Protein AF-A0A9N9I5Z7-F1 (afdb_monomer)

Foldseek 3Di:
DAPPLDPCCCCPVVVDPDPDDPPLQLQVDDQPCVVQVVVVCCVPPNPPPDDPCRVCVVVVVCVLVPDDQDPLRVVVCVVCVVVLVVSDPCSVPCDDVSHDDPPCPLVVSQCSSVVRVHDHDSVSNVVDHDDDDDWDWDDADPDIDTDRAFVALRCLVLLLSLLLVLCCVVVVDPQLLVDDPLALLNVLSSVLSSLLSCLARQWDGHHVVVPDPSCVSNDNVNSNVSNVQDDSQADDQDNHHDPDGHHDHDADDDDDDPPDDDDDPCCVRVVDFAARRQADWDKDFAPPPPDPVDPGSATAIETEPVRDPVRQVVNVSRPHNYDYADDLRCLVRGWDKDKGWDQDPVPRDIDIGIHTHPSDPDDDDD

Structure (mmCIF, N/CA/C/O backbone):
data_AF-A0A9N9I5Z7-F1
#
_entry.id   AF-A0A9N9I5Z7-F1
#
loop_
_atom_site.group_PDB
_atom_site.id
_atom_site.type_symbol
_atom_site.label_atom_id
_atom_site.label_alt_id
_atom_site.label_comp_id
_atom_site.label_asym_id
_atom_site.label_entity_id
_atom_site.label_seq_id
_atom_site.pdbx_PDB_ins_code
_atom_site.Cartn_x
_atom_site.Cartn_y
_atom_site.Cartn_z
_atom_site.occupancy
_atom_site.B_iso_or_equiv
_atom_site.auth_seq_id
_atom_site.auth_comp_id
_atom_site.auth_asym_id
_atom_site.auth_atom_id
_atom_site.pdbx_PDB_model_num
ATOM 1 N N . SER A 1 1 ? 16.687 -7.314 -10.241 1.00 83.19 1 SER A N 1
ATOM 2 C CA . SER A 1 1 ? 17.450 -6.223 -10.899 1.00 83.19 1 SER A CA 1
ATOM 3 C C . SER A 1 1 ? 17.912 -6.699 -12.272 1.00 83.19 1 SER A C 1
ATOM 5 O O . SER A 1 1 ? 17.710 -7.877 -12.553 1.00 83.19 1 SER A O 1
ATOM 7 N N . PRO A 1 2 ? 18.501 -5.846 -13.133 1.00 87.06 2 PRO A N 1
ATOM 8 C CA . PRO A 1 2 ? 19.295 -6.329 -14.264 1.00 87.06 2 PRO A CA 1
ATOM 9 C C . PRO A 1 2 ? 20.421 -7.256 -13.782 1.00 87.06 2 PRO A C 1
ATOM 11 O O . PRO A 1 2 ? 21.012 -6.990 -12.733 1.00 87.06 2 PRO A O 1
ATOM 14 N N . ALA A 1 3 ? 20.736 -8.314 -14.526 1.00 87.69 3 ALA A N 1
ATOM 15 C CA . ALA A 1 3 ? 21.661 -9.372 -14.108 1.00 87.69 3 ALA A CA 1
ATOM 16 C C . ALA A 1 3 ? 23.088 -8.861 -13.835 1.00 87.69 3 ALA A C 1
ATOM 18 O O . ALA A 1 3 ? 23.764 -9.344 -12.930 1.00 87.69 3 ALA A O 1
ATOM 19 N N . ASN A 1 4 ? 23.522 -7.841 -14.581 1.00 90.56 4 ASN A N 1
ATOM 20 C CA . ASN A 1 4 ? 24.833 -7.207 -14.421 1.00 90.56 4 ASN A CA 1
ATOM 21 C C . ASN A 1 4 ? 24.902 -6.208 -13.248 1.00 90.56 4 ASN A C 1
ATOM 23 O O . ASN A 1 4 ? 25.991 -5.750 -12.905 1.00 90.56 4 ASN A O 1
ATOM 27 N N . LEU A 1 5 ? 23.771 -5.843 -12.624 1.00 90.19 5 LEU A N 1
ATOM 28 C CA . LEU A 1 5 ? 23.734 -4.882 -11.517 1.00 90.19 5 LEU A CA 1
ATOM 29 C C . LEU A 1 5 ? 24.079 -5.581 -10.193 1.00 90.19 5 LEU A C 1
ATOM 31 O O . LEU A 1 5 ? 23.211 -5.857 -9.361 1.00 90.19 5 LEU A O 1
ATOM 35 N N . THR A 1 6 ? 25.360 -5.902 -10.022 1.00 89.75 6 THR A N 1
ATOM 36 C CA . THR A 1 6 ? 25.889 -6.557 -8.819 1.00 89.75 6 THR A CA 1
ATOM 37 C C . THR A 1 6 ? 26.257 -5.539 -7.735 1.00 89.75 6 THR A C 1
ATOM 39 O O . THR A 1 6 ? 26.570 -4.382 -8.016 1.00 89.75 6 THR A O 1
ATOM 42 N N . LEU A 1 7 ? 26.281 -5.978 -6.472 1.00 87.88 7 LEU A N 1
ATOM 43 C CA . LEU A 1 7 ? 26.761 -5.152 -5.353 1.00 87.88 7 LEU A CA 1
ATOM 44 C C . LEU A 1 7 ? 28.248 -4.773 -5.498 1.00 87.88 7 LEU A C 1
ATOM 46 O O . LEU A 1 7 ? 28.672 -3.741 -4.984 1.00 87.88 7 LEU A O 1
ATOM 50 N N . GLU A 1 8 ? 29.029 -5.598 -6.200 1.00 87.69 8 GLU A N 1
ATOM 51 C CA . GLU A 1 8 ? 30.423 -5.304 -6.527 1.00 87.69 8 GLU A CA 1
ATOM 52 C C . GLU A 1 8 ? 30.518 -4.151 -7.533 1.00 87.69 8 GLU A C 1
ATOM 54 O O . GLU A 1 8 ? 31.218 -3.182 -7.261 1.00 87.69 8 GLU A O 1
ATOM 59 N N . TYR A 1 9 ? 29.735 -4.188 -8.617 1.00 88.00 9 TYR A N 1
ATOM 60 C CA . TYR A 1 9 ? 29.667 -3.113 -9.614 1.00 88.00 9 TYR A CA 1
ATOM 61 C C . TYR A 1 9 ? 29.201 -1.777 -9.008 1.00 88.00 9 TYR A C 1
ATOM 63 O O . TYR A 1 9 ? 29.785 -0.722 -9.258 1.00 88.00 9 TYR A O 1
ATOM 71 N N . VAL A 1 10 ? 28.180 -1.809 -8.143 1.00 87.69 10 VAL A N 1
ATOM 72 C CA . VAL A 1 10 ? 27.674 -0.605 -7.456 1.00 87.69 10 VAL A CA 1
ATOM 73 C C . VAL A 1 10 ? 28.748 0.043 -6.570 1.00 87.69 10 VAL A C 1
ATOM 75 O O . VAL A 1 10 ? 28.861 1.268 -6.548 1.00 87.69 10 VAL A O 1
ATOM 78 N N . ARG A 1 11 ? 29.579 -0.753 -5.887 1.00 88.62 11 ARG A N 1
ATOM 79 C CA . ARG A 1 11 ? 30.655 -0.238 -5.024 1.00 88.62 11 ARG A CA 1
ATOM 80 C C . ARG A 1 11 ? 31.915 0.160 -5.784 1.00 88.62 11 ARG A C 1
ATOM 82 O O . ARG A 1 11 ? 32.446 1.240 -5.543 1.00 88.62 11 ARG A O 1
ATOM 89 N N . ASN A 1 12 ? 32.398 -0.704 -6.672 1.00 87.12 12 ASN A N 1
ATOM 90 C CA . ASN A 1 12 ? 33.710 -0.572 -7.300 1.00 87.12 12 ASN A CA 1
ATOM 91 C C . ASN A 1 12 ? 33.673 0.347 -8.528 1.00 87.12 12 ASN A C 1
ATOM 93 O O . ASN A 1 12 ? 34.528 1.221 -8.658 1.00 87.12 12 ASN A O 1
ATOM 97 N N . ASP A 1 13 ? 32.688 0.165 -9.411 1.00 83.38 13 ASP A N 1
ATOM 98 C CA . ASP A 1 13 ? 32.607 0.862 -10.699 1.00 83.38 13 ASP A CA 1
ATOM 99 C C . ASP A 1 13 ? 31.779 2.152 -10.616 1.00 83.38 13 ASP A C 1
ATOM 101 O O . ASP A 1 13 ? 32.148 3.159 -11.221 1.00 83.38 13 ASP A O 1
ATOM 105 N N . LEU A 1 14 ? 30.682 2.156 -9.844 1.00 84.88 14 LEU A N 1
ATOM 106 C CA . LEU A 1 14 ? 29.879 3.369 -9.603 1.00 84.88 14 LEU A CA 1
ATOM 107 C C . LEU A 1 14 ? 30.362 4.196 -8.397 1.00 84.88 14 LEU A C 1
ATOM 109 O O . LEU A 1 14 ? 29.933 5.340 -8.242 1.00 84.88 14 LEU A O 1
ATOM 113 N N . GLY A 1 15 ? 31.229 3.645 -7.539 1.00 84.12 15 GLY A N 1
ATOM 114 C CA . GLY A 1 15 ? 31.748 4.328 -6.346 1.00 84.12 15 GLY A CA 1
ATOM 115 C C . GLY A 1 15 ? 30.724 4.534 -5.219 1.00 84.12 15 GLY A C 1
ATOM 116 O O . GLY A 1 15 ? 30.933 5.388 -4.357 1.00 84.12 15 GLY A O 1
ATOM 117 N N . ILE A 1 16 ? 29.607 3.798 -5.224 1.00 84.12 16 ILE A N 1
ATOM 118 C CA . ILE A 1 16 ? 28.512 3.948 -4.257 1.00 84.12 16 ILE A CA 1
ATOM 119 C C . ILE A 1 16 ? 28.713 2.941 -3.116 1.00 84.12 16 ILE A C 1
ATOM 121 O O . ILE A 1 16 ? 28.305 1.786 -3.213 1.00 84.12 16 ILE A O 1
ATOM 125 N N . ASP A 1 17 ? 29.326 3.389 -2.017 1.00 69.62 17 ASP A N 1
ATOM 126 C CA . ASP A 1 17 ? 29.461 2.594 -0.779 1.00 69.62 17 ASP A CA 1
ATOM 127 C C . ASP A 1 17 ? 28.362 2.896 0.265 1.00 69.62 17 ASP A C 1
ATOM 129 O O . ASP A 1 17 ? 28.368 2.387 1.386 1.00 69.62 17 ASP A O 1
ATOM 133 N N . GLU A 1 18 ? 27.376 3.720 -0.102 1.00 66.38 18 GLU A N 1
ATOM 134 C CA . GLU A 1 18 ? 26.183 3.948 0.712 1.00 66.38 18 GLU A CA 1
ATOM 135 C C . GLU A 1 18 ? 25.196 2.771 0.627 1.00 66.38 18 GLU A C 1
ATOM 137 O O . GLU A 1 18 ? 25.151 2.026 -0.349 1.00 66.38 18 GLU A O 1
ATOM 142 N N . ASN A 1 19 ? 24.324 2.631 1.632 1.00 72.50 19 ASN A N 1
ATOM 143 C CA . ASN A 1 19 ? 23.315 1.561 1.689 1.00 72.50 19 ASN A CA 1
ATOM 144 C C . ASN A 1 19 ? 22.149 1.726 0.681 1.00 72.50 19 ASN A C 1
ATOM 146 O O . ASN A 1 19 ? 21.115 1.078 0.841 1.00 72.50 19 ASN A O 1
ATOM 150 N N . HIS A 1 20 ? 22.274 2.602 -0.321 1.00 74.38 20 HIS A N 1
ATOM 151 C CA . HIS A 1 20 ? 21.267 2.819 -1.360 1.00 74.38 20 HIS A CA 1
ATOM 152 C C . HIS A 1 20 ? 21.895 3.335 -2.664 1.00 74.38 20 HIS A C 1
ATOM 154 O O . HIS A 1 20 ? 22.927 4.002 -2.642 1.00 74.38 20 HIS A O 1
ATOM 160 N N . ILE A 1 21 ? 21.246 3.059 -3.799 1.00 81.50 21 ILE A N 1
ATOM 161 C CA . ILE A 1 21 ? 21.556 3.712 -5.079 1.00 81.50 21 ILE A CA 1
ATOM 162 C C . ILE A 1 21 ? 20.797 5.054 -5.114 1.00 81.50 21 ILE A C 1
ATOM 164 O O . ILE A 1 21 ? 19.595 5.055 -4.831 1.00 81.50 21 ILE A O 1
ATOM 168 N N . PRO A 1 22 ? 21.434 6.190 -5.467 1.00 81.06 22 PRO A N 1
ATOM 169 C CA . PRO A 1 22 ? 20.750 7.479 -5.560 1.00 81.06 22 PRO A CA 1
ATOM 170 C C . PRO A 1 22 ? 19.589 7.449 -6.562 1.00 81.06 22 PRO A C 1
ATOM 172 O O . PRO A 1 22 ? 19.743 6.946 -7.673 1.00 81.06 22 PRO A O 1
ATOM 175 N N . LEU A 1 23 ? 18.446 8.038 -6.193 1.00 73.06 23 LEU A N 1
ATOM 176 C CA . LEU A 1 23 ? 17.170 7.910 -6.919 1.00 73.06 23 LEU A CA 1
ATOM 177 C C . LEU A 1 23 ? 17.265 8.207 -8.429 1.00 73.06 23 LEU A C 1
ATOM 179 O O . LEU A 1 23 ? 16.701 7.468 -9.234 1.00 73.06 23 LEU A O 1
ATOM 183 N N . LEU A 1 24 ? 17.998 9.260 -8.808 1.00 73.88 24 LEU A N 1
ATOM 184 C CA . LEU A 1 24 ? 18.159 9.711 -10.199 1.00 73.88 24 LEU A CA 1
ATOM 185 C C . LEU A 1 24 ? 19.351 9.064 -10.941 1.00 73.88 24 LEU A C 1
ATOM 187 O O . LEU A 1 24 ? 19.616 9.412 -12.092 1.00 73.88 24 LEU A O 1
ATOM 191 N N . ASN A 1 25 ? 20.088 8.137 -10.318 1.00 81.69 25 ASN A N 1
ATOM 192 C CA . ASN A 1 25 ? 21.097 7.338 -11.019 1.00 81.69 25 ASN A CA 1
ATOM 193 C C . ASN A 1 25 ? 20.387 6.349 -11.956 1.00 81.69 25 ASN A C 1
ATOM 195 O O . ASN A 1 25 ? 19.450 5.682 -11.536 1.00 81.69 25 ASN A O 1
ATOM 199 N N . ILE A 1 26 ? 20.847 6.196 -13.201 1.00 84.50 26 ILE A N 1
ATOM 200 C CA . ILE A 1 26 ? 20.208 5.296 -14.177 1.00 84.50 26 ILE A CA 1
ATOM 201 C C . ILE A 1 26 ? 20.133 3.831 -13.700 1.00 84.50 26 ILE A C 1
ATOM 203 O O . ILE A 1 26 ? 19.229 3.100 -14.093 1.00 84.50 26 ILE A O 1
ATOM 207 N N . ASN A 1 27 ? 21.035 3.411 -12.808 1.00 85.81 27 ASN A N 1
ATOM 208 C CA . ASN A 1 27 ? 21.040 2.076 -12.210 1.00 85.81 27 ASN A CA 1
ATOM 209 C C . ASN A 1 27 ? 20.008 1.895 -11.073 1.00 85.81 27 ASN A C 1
ATOM 211 O O . ASN A 1 27 ? 19.924 0.807 -10.508 1.00 85.81 27 ASN A O 1
ATOM 215 N N . SER A 1 28 ? 19.191 2.908 -10.751 1.00 83.38 28 SER A N 1
ATOM 216 C CA . SER A 1 28 ? 17.964 2.723 -9.956 1.00 83.38 28 SER A CA 1
ATOM 217 C C . SER A 1 28 ? 16.832 2.077 -10.774 1.00 83.38 28 SER A C 1
ATOM 219 O O . SER A 1 28 ? 15.899 1.514 -10.199 1.00 83.38 28 SER A O 1
ATOM 221 N N . ALA A 1 29 ? 16.916 2.111 -12.112 1.00 84.00 29 ALA A N 1
ATOM 222 C CA . ALA A 1 29 ? 15.906 1.551 -13.001 1.00 84.00 29 ALA A CA 1
ATOM 223 C C . ALA A 1 29 ? 15.898 0.011 -12.975 1.00 84.00 29 ALA A C 1
ATOM 225 O O . ALA A 1 29 ? 16.873 -0.659 -13.328 1.00 84.00 29 ALA A O 1
ATOM 226 N N . THR A 1 30 ? 14.755 -0.561 -12.603 1.00 87.00 30 THR A N 1
ATOM 227 C CA . THR A 1 30 ? 14.489 -2.001 -12.672 1.00 87.00 30 THR A CA 1
ATOM 228 C C . THR A 1 30 ? 13.922 -2.404 -14.038 1.00 87.00 30 THR A C 1
ATOM 230 O O . THR A 1 30 ? 13.533 -1.568 -14.851 1.00 87.00 30 THR A O 1
ATOM 233 N N . VAL A 1 31 ? 13.894 -3.713 -14.309 1.00 84.50 31 VAL A N 1
ATOM 234 C CA . VAL A 1 31 ? 13.300 -4.290 -15.526 1.00 84.50 31 VAL A CA 1
ATOM 235 C C . VAL A 1 31 ? 11.789 -3.970 -15.571 1.00 84.50 31 VAL A C 1
ATOM 237 O O . VAL A 1 31 ? 11.083 -4.374 -14.643 1.00 84.50 31 VAL A O 1
ATOM 240 N N . PRO A 1 32 ? 11.262 -3.254 -16.592 1.00 80.88 32 PRO A N 1
ATOM 241 C CA . PRO A 1 32 ? 9.880 -2.748 -16.575 1.00 80.88 32 PRO A CA 1
ATOM 242 C C . PRO A 1 32 ? 8.788 -3.820 -16.777 1.00 80.88 32 PRO A C 1
ATOM 244 O O . PRO A 1 32 ? 8.255 -3.998 -17.872 1.00 80.88 32 PRO A O 1
ATOM 247 N N . GLY A 1 33 ? 8.401 -4.508 -15.701 1.00 82.31 33 GLY A N 1
ATOM 248 C CA . GLY A 1 33 ? 7.454 -5.631 -15.764 1.00 82.31 33 GLY A CA 1
ATOM 249 C C . GLY A 1 33 ? 5.978 -5.289 -16.016 1.00 82.31 33 GLY A C 1
ATOM 250 O O . GLY A 1 33 ? 5.215 -6.164 -16.414 1.00 82.31 33 GLY A O 1
ATOM 251 N N . ALA A 1 34 ? 5.545 -4.035 -15.837 1.00 80.06 34 ALA A N 1
ATOM 252 C CA . ALA A 1 34 ? 4.118 -3.672 -15.871 1.00 80.06 34 ALA A CA 1
ATOM 253 C C . ALA A 1 34 ? 3.403 -4.047 -17.188 1.00 80.06 34 ALA A C 1
ATOM 255 O O . ALA A 1 34 ? 2.282 -4.555 -17.162 1.00 80.06 3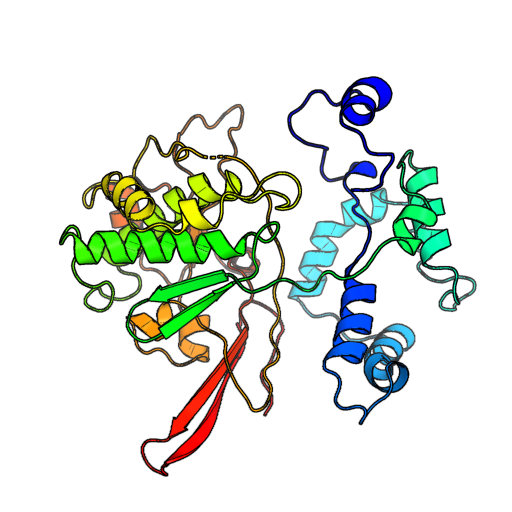4 ALA A O 1
ATOM 256 N N . ALA A 1 35 ? 4.064 -3.855 -18.335 1.00 81.31 35 ALA A N 1
ATOM 257 C CA . ALA A 1 35 ? 3.496 -4.196 -19.639 1.00 81.31 35 ALA A CA 1
ATOM 258 C C . ALA A 1 35 ? 3.368 -5.717 -19.852 1.00 81.31 35 ALA A C 1
ATOM 260 O O . ALA A 1 35 ? 2.381 -6.166 -20.435 1.00 81.31 35 ALA A O 1
ATOM 261 N N . ALA A 1 36 ? 4.323 -6.509 -19.344 1.00 80.12 36 ALA A N 1
ATOM 262 C CA . ALA A 1 36 ? 4.215 -7.968 -19.324 1.00 80.12 36 ALA A CA 1
ATOM 263 C C . ALA A 1 36 ? 3.064 -8.405 -18.405 1.00 80.12 36 ALA A C 1
ATOM 265 O O . ALA A 1 36 ? 2.202 -9.166 -18.833 1.00 80.12 36 ALA A O 1
ATOM 266 N N . GLY A 1 37 ? 2.964 -7.815 -17.209 1.00 80.25 37 GLY A N 1
ATOM 267 C CA . GLY A 1 37 ? 1.881 -8.066 -16.256 1.00 80.25 37 GLY A CA 1
ATOM 268 C C . GLY A 1 37 ? 0.481 -7.826 -16.830 1.00 80.25 37 GLY A C 1
ATOM 269 O O . GLY A 1 37 ? -0.424 -8.618 -16.570 1.00 80.25 37 GLY A O 1
ATOM 270 N N . TRP A 1 38 ? 0.281 -6.793 -17.659 1.00 82.75 38 TRP A N 1
ATOM 271 C CA . TRP A 1 38 ? -0.993 -6.581 -18.366 1.00 82.75 38 TRP A CA 1
ATOM 272 C C . TRP A 1 38 ? -1.289 -7.687 -19.386 1.00 82.75 38 TRP A C 1
ATOM 274 O O . TRP A 1 38 ? -2.402 -8.216 -19.412 1.00 82.75 38 TRP A O 1
ATOM 284 N N . VAL A 1 39 ? -0.301 -8.052 -20.208 1.00 84.62 39 VAL A N 1
ATOM 285 C CA . VAL A 1 39 ? -0.430 -9.118 -21.214 1.00 84.62 39 VAL A CA 1
ATOM 286 C C . VAL A 1 39 ? -0.717 -10.461 -20.543 1.00 84.62 39 VAL A C 1
ATOM 288 O O . VAL A 1 39 ? -1.660 -11.148 -20.933 1.00 84.62 39 VAL A O 1
ATOM 291 N N . ASP A 1 40 ? 0.024 -10.805 -19.494 1.00 84.56 40 ASP A N 1
ATOM 292 C CA . ASP A 1 40 ? -0.153 -12.039 -18.733 1.00 84.56 40 ASP A CA 1
ATOM 293 C C . ASP A 1 40 ? -1.492 -12.066 -17.989 1.00 84.56 40 ASP A C 1
ATOM 295 O O . ASP A 1 40 ? -2.199 -13.067 -18.059 1.00 84.56 40 ASP A O 1
ATOM 299 N N . THR A 1 41 ? -1.929 -10.955 -17.385 1.00 82.06 41 THR A N 1
ATOM 300 C CA . THR A 1 41 ? -3.269 -10.848 -16.773 1.00 82.06 41 THR A CA 1
ATOM 301 C C . THR A 1 41 ? -4.375 -11.137 -17.791 1.00 82.06 41 THR A C 1
ATOM 303 O O . THR A 1 41 ? -5.298 -11.903 -17.503 1.00 82.06 41 THR A O 1
ATOM 306 N N . ILE A 1 42 ? -4.273 -10.584 -19.005 1.00 82.75 42 ILE A N 1
ATOM 307 C CA . ILE A 1 42 ? -5.239 -10.823 -20.088 1.00 82.75 42 ILE A CA 1
ATOM 308 C C . ILE A 1 42 ? -5.161 -12.275 -20.589 1.00 82.75 42 ILE A C 1
ATOM 310 O O . ILE A 1 42 ? -6.202 -12.895 -20.798 1.00 82.75 42 ILE A O 1
ATOM 314 N N . ASN A 1 43 ? -3.963 -12.855 -20.707 1.00 84.06 43 ASN A N 1
ATOM 315 C CA . ASN A 1 43 ? -3.767 -14.259 -21.091 1.00 84.06 43 ASN A CA 1
ATOM 316 C C . ASN A 1 43 ? -4.273 -15.257 -20.031 1.00 84.06 43 ASN A C 1
ATOM 318 O O . ASN A 1 43 ? -4.647 -16.379 -20.368 1.00 84.06 43 ASN A O 1
ATOM 322 N N . TRP A 1 44 ? -4.236 -14.888 -18.748 1.00 85.38 44 TRP A N 1
ATOM 323 C CA . TRP A 1 44 ? -4.557 -15.770 -17.621 1.00 85.38 44 TRP A CA 1
ATOM 324 C C . TRP A 1 44 ? -6.010 -15.682 -17.156 1.00 85.38 44 TRP A C 1
ATOM 326 O O . TRP A 1 44 ? -6.559 -16.691 -16.715 1.00 85.38 44 TRP A O 1
ATOM 336 N N . PHE A 1 45 ? -6.603 -14.487 -17.216 1.00 82.00 45 PHE A N 1
ATOM 337 C CA . PHE A 1 45 ? -7.908 -14.178 -16.622 1.00 82.00 45 PHE A CA 1
ATOM 338 C C . PHE A 1 45 ? -8.859 -13.440 -17.578 1.00 82.00 45 PHE A C 1
ATOM 340 O O . PHE A 1 45 ? -10.025 -13.232 -17.241 1.00 82.00 45 PHE A O 1
ATOM 347 N N . GLY A 1 46 ? -8.392 -13.037 -18.764 1.00 79.94 46 GLY A N 1
ATOM 348 C CA . GLY A 1 46 ? -9.223 -12.372 -19.762 1.00 79.94 46 GLY A CA 1
ATOM 349 C C . GLY A 1 46 ? -10.348 -13.278 -20.267 1.00 79.94 46 GLY A C 1
ATOM 350 O O . GLY A 1 46 ? -10.146 -14.450 -20.570 1.00 79.94 46 GLY A O 1
ATOM 351 N N . SER A 1 47 ? -11.546 -12.713 -20.421 1.00 85.50 47 SER A N 1
ATOM 352 C CA . SER A 1 47 ? -12.749 -13.437 -20.862 1.00 85.50 47 SER A CA 1
ATOM 353 C C . SER A 1 47 ? -12.728 -13.894 -22.328 1.00 85.50 47 SER A C 1
ATOM 355 O O . SER A 1 47 ? -13.671 -14.538 -22.777 1.00 85.50 47 SER A O 1
ATOM 357 N N . GLY A 1 48 ? -11.704 -13.518 -23.102 1.00 87.81 48 GLY A N 1
ATOM 358 C CA . GLY A 1 48 ? -11.625 -13.745 -24.550 1.00 87.81 48 GLY A CA 1
ATOM 359 C C . GLY A 1 48 ? -12.547 -12.851 -25.396 1.00 87.81 48 GLY A C 1
ATOM 360 O O . GLY A 1 48 ? -12.437 -12.863 -26.619 1.00 87.81 48 GLY A O 1
ATOM 361 N N . ASN A 1 49 ? -13.417 -12.047 -24.771 1.00 88.56 49 ASN A N 1
ATOM 362 C CA . ASN A 1 49 ? -14.400 -11.201 -25.463 1.00 88.56 49 ASN A CA 1
ATOM 363 C C . ASN A 1 49 ? -13.781 -10.013 -26.224 1.00 88.56 49 ASN A C 1
ATOM 365 O O . ASN A 1 49 ? -14.412 -9.485 -27.136 1.00 88.56 49 ASN A O 1
ATOM 369 N N . LEU A 1 50 ? -12.573 -9.583 -25.843 1.00 89.25 50 LEU A N 1
ATOM 370 C CA . LEU A 1 50 ? -11.816 -8.495 -26.466 1.00 89.25 50 LEU A CA 1
ATOM 371 C C . LEU A 1 50 ? -10.356 -8.922 -26.644 1.00 89.25 50 LEU A C 1
ATOM 373 O O . LEU A 1 50 ? -9.783 -9.580 -25.773 1.00 89.25 50 LEU A O 1
ATOM 377 N N . LYS A 1 51 ? -9.733 -8.515 -27.750 1.00 89.88 51 LYS A N 1
ATOM 378 C CA . LYS A 1 51 ? -8.293 -8.683 -27.994 1.00 89.88 51 LYS A CA 1
ATOM 379 C C . LYS A 1 51 ? -7.511 -7.576 -27.288 1.00 89.88 51 LYS A C 1
ATOM 381 O O . LYS A 1 51 ? -8.012 -6.469 -27.118 1.00 89.88 51 LYS A O 1
ATOM 386 N N . LEU A 1 52 ? -6.232 -7.824 -27.002 1.00 86.31 52 LEU A N 1
ATOM 387 C CA . LEU A 1 52 ? -5.314 -6.825 -26.431 1.00 86.31 52 LEU A CA 1
ATOM 388 C C . LEU A 1 52 ? -5.322 -5.483 -27.193 1.00 86.31 52 LEU A C 1
ATOM 390 O O . LEU A 1 52 ? -5.315 -4.429 -26.572 1.00 86.31 52 LEU A O 1
ATOM 394 N N . ALA A 1 53 ? -5.396 -5.512 -28.529 1.00 89.12 53 ALA A N 1
ATOM 395 C CA . ALA A 1 53 ? -5.488 -4.298 -29.343 1.00 89.12 53 ALA A CA 1
ATOM 396 C C . ALA A 1 53 ? -6.788 -3.505 -29.097 1.00 89.12 53 ALA A C 1
ATOM 398 O O . ALA A 1 53 ? -6.750 -2.285 -29.018 1.00 89.12 53 ALA A O 1
ATOM 399 N N . GLU A 1 54 ? -7.922 -4.191 -28.923 1.00 90.19 54 GLU A N 1
ATOM 400 C CA . GLU A 1 54 ? -9.227 -3.573 -28.638 1.00 90.19 54 GLU A CA 1
ATOM 401 C C . GLU A 1 54 ? -9.272 -3.010 -27.202 1.00 90.19 54 GLU A C 1
ATOM 403 O O . GLU A 1 54 ? -9.895 -1.980 -26.965 1.00 90.19 54 GLU A O 1
ATOM 408 N N . ILE A 1 55 ? -8.552 -3.639 -26.263 1.00 88.19 55 ILE A N 1
ATOM 409 C CA . ILE A 1 55 ? -8.383 -3.172 -24.875 1.00 88.19 55 ILE A CA 1
ATOM 410 C C . ILE A 1 55 ? -7.483 -1.925 -24.799 1.00 88.19 55 ILE A C 1
ATOM 412 O O . ILE A 1 55 ? -7.756 -1.020 -24.014 1.00 88.19 55 ILE A O 1
ATOM 416 N N . LEU A 1 56 ? -6.419 -1.862 -25.607 1.00 89.50 56 LEU A N 1
ATOM 417 C CA . LEU A 1 56 ? -5.459 -0.749 -25.600 1.00 89.50 56 LEU A CA 1
ATOM 418 C C . LEU A 1 56 ? -5.854 0.429 -26.505 1.00 89.50 56 LEU A C 1
ATOM 420 O O . LEU A 1 56 ? -5.306 1.516 -26.323 1.00 89.50 56 LEU A O 1
ATOM 424 N N . GLN A 1 57 ? -6.793 0.257 -27.444 1.00 91.19 57 GLN A N 1
ATOM 425 C CA . GLN A 1 57 ? -7.176 1.310 -28.396 1.00 91.19 57 GLN A CA 1
ATOM 426 C C . GLN A 1 57 ? -7.531 2.655 -27.727 1.00 91.19 57 GLN A C 1
ATOM 428 O O . GLN A 1 57 ? -6.969 3.657 -28.160 1.00 91.19 57 GLN A O 1
ATOM 433 N N . PRO A 1 58 ? -8.317 2.728 -26.630 1.00 91.19 58 PRO A N 1
ATOM 434 C CA . PRO A 1 58 ? -8.626 4.012 -25.992 1.00 91.19 58 PRO A CA 1
ATOM 435 C C . PRO A 1 58 ? -7.391 4.744 -25.442 1.00 91.19 58 PRO A C 1
ATOM 437 O O . PRO A 1 58 ? -7.352 5.972 -25.430 1.00 91.19 58 PRO A O 1
ATOM 440 N N . ALA A 1 59 ? -6.361 4.010 -25.005 1.00 85.38 59 ALA A N 1
ATOM 441 C CA . ALA A 1 59 ? -5.103 4.600 -24.547 1.00 85.38 59 ALA A CA 1
ATOM 442 C C . ALA A 1 59 ? -4.239 5.099 -25.720 1.00 85.38 59 ALA A C 1
ATOM 444 O O . ALA A 1 59 ? -3.552 6.110 -25.584 1.00 85.38 59 ALA A O 1
ATOM 445 N N . ILE A 1 60 ? -4.305 4.426 -26.875 1.00 81.38 60 ILE A N 1
ATOM 446 C CA . ILE A 1 60 ? -3.688 4.889 -28.127 1.00 81.38 60 ILE A CA 1
ATOM 447 C C . ILE A 1 60 ? -4.389 6.167 -28.603 1.00 81.38 60 ILE A C 1
ATOM 449 O O . ILE A 1 60 ? -3.718 7.160 -28.869 1.00 81.38 60 ILE A O 1
ATOM 453 N N . ASP A 1 61 ? -5.724 6.185 -28.621 1.00 81.44 61 ASP A N 1
ATOM 454 C CA . ASP A 1 61 ? -6.520 7.335 -29.063 1.00 81.44 61 ASP A CA 1
ATOM 455 C C . ASP A 1 61 ? -6.214 8.594 -28.228 1.00 81.44 61 ASP A C 1
ATOM 457 O O . ASP A 1 61 ? -6.014 9.674 -28.789 1.00 81.44 61 ASP A O 1
ATOM 461 N N . LEU A 1 62 ? -6.108 8.454 -26.899 1.00 80.19 62 LEU A N 1
ATOM 462 C CA . LEU A 1 62 ? -5.729 9.538 -25.979 1.00 80.19 62 LEU A CA 1
ATOM 463 C C . LEU A 1 62 ? -4.272 10.003 -26.150 1.00 80.19 62 LEU A C 1
ATOM 465 O O . LEU A 1 62 ? -3.976 11.172 -25.901 1.00 80.19 62 LEU A O 1
ATOM 469 N N . ALA A 1 63 ? -3.365 9.118 -26.571 1.00 75.88 63 ALA A N 1
ATOM 470 C CA . ALA A 1 63 ? -1.963 9.454 -26.820 1.00 75.88 63 ALA A CA 1
ATOM 471 C C . ALA A 1 63 ? -1.747 10.132 -28.186 1.00 75.88 63 ALA A C 1
ATOM 473 O O . ALA A 1 63 ? -0.936 11.050 -28.285 1.00 75.88 63 ALA A O 1
ATOM 474 N N . GLU A 1 64 ? -2.473 9.714 -29.229 1.00 79.06 64 GLU A N 1
ATOM 475 C CA . GLU A 1 64 ? -2.359 10.286 -30.580 1.00 79.06 64 GLU A CA 1
ATOM 476 C C . GLU A 1 64 ? -3.127 11.610 -30.736 1.00 79.06 64 GLU A C 1
ATOM 478 O O . GLU A 1 64 ? -2.663 12.501 -31.448 1.00 79.06 64 GLU A O 1
ATOM 483 N N . ASN A 1 65 ? -4.275 11.770 -30.065 1.00 83.31 65 ASN A N 1
ATOM 484 C CA . ASN A 1 65 ? -5.126 12.967 -30.179 1.00 83.31 65 ASN A CA 1
ATOM 485 C C . ASN A 1 65 ? -4.985 13.940 -28.991 1.00 83.31 65 ASN A C 1
ATOM 487 O O . ASN A 1 65 ? -5.436 15.083 -29.077 1.00 83.31 65 ASN A O 1
ATOM 491 N N . GLY A 1 66 ? -4.350 13.506 -27.898 1.00 75.06 66 GLY A N 1
ATOM 492 C CA . GLY A 1 66 ? -4.211 14.271 -26.660 1.00 75.06 66 GLY A CA 1
ATOM 493 C C . GLY A 1 66 ? -5.486 14.315 -25.807 1.00 75.06 66 GLY A C 1
ATOM 494 O O . GLY A 1 66 ? -6.561 13.863 -26.202 1.00 75.06 66 GLY A O 1
ATOM 495 N N . TYR A 1 67 ? -5.361 14.879 -24.604 1.00 77.62 67 TYR A N 1
ATOM 496 C CA . TYR A 1 67 ? -6.462 15.045 -23.652 1.00 77.62 67 TYR A CA 1
ATOM 497 C C . TYR A 1 67 ? -6.249 16.285 -22.758 1.00 77.62 67 TYR A C 1
ATOM 499 O O . TYR A 1 67 ? -5.110 16.731 -22.595 1.00 77.62 67 TYR A O 1
ATOM 507 N N . PRO A 1 68 ? -7.310 16.865 -22.161 1.00 72.81 68 PRO A N 1
ATOM 508 C CA . PRO A 1 68 ? -7.168 17.955 -21.196 1.00 72.81 68 PRO A CA 1
ATOM 509 C C . PRO A 1 68 ? -6.480 17.478 -19.908 1.00 72.81 68 PRO A C 1
ATOM 511 O O . PRO A 1 68 ? -6.994 16.606 -19.209 1.00 72.81 68 PRO A O 1
ATOM 514 N N . VAL A 1 69 ? -5.329 18.064 -19.578 1.00 73.38 69 VAL A N 1
ATOM 515 C CA . VAL A 1 69 ? -4.577 17.750 -18.352 1.00 73.38 69 VAL A CA 1
ATOM 516 C C . VAL A 1 69 ? -5.273 18.378 -17.136 1.00 73.38 69 VAL A C 1
ATOM 518 O O . VAL A 1 69 ? -5.606 19.562 -17.159 1.00 73.38 69 VAL A O 1
ATOM 521 N N . SER A 1 70 ? -5.484 17.595 -16.073 1.00 75.19 70 SER A N 1
ATOM 522 C CA . SER A 1 70 ? -6.121 18.060 -14.831 1.00 75.19 70 SER A CA 1
ATOM 523 C C . SER A 1 70 ? -5.220 18.980 -14.000 1.00 75.19 70 SER A C 1
ATOM 525 O O . SER A 1 70 ? -3.998 18.973 -14.154 1.00 75.19 70 SER A O 1
ATOM 527 N N . GLU A 1 71 ? -5.798 19.746 -13.067 1.00 70.75 71 GLU A N 1
ATOM 528 C CA . GLU A 1 71 ? -5.039 20.694 -12.235 1.00 70.75 71 GLU A CA 1
ATOM 529 C C . GLU A 1 71 ? -3.972 20.006 -11.367 1.00 70.75 71 GLU A C 1
ATOM 531 O O . GLU A 1 71 ? -2.850 20.505 -11.261 1.00 70.75 71 GLU A O 1
ATOM 536 N N . ILE A 1 72 ? -4.277 18.834 -10.792 1.00 69.38 72 ILE A N 1
ATOM 537 C CA . ILE A 1 72 ? -3.314 18.075 -9.977 1.00 69.38 72 ILE A CA 1
ATOM 538 C C . ILE A 1 72 ? -2.197 17.517 -10.867 1.00 69.38 72 ILE A C 1
ATOM 540 O O . ILE A 1 72 ? -1.024 17.616 -10.504 1.00 69.38 72 ILE A O 1
ATOM 544 N N . SER A 1 73 ? -2.533 16.990 -12.049 1.00 66.69 73 SER A N 1
ATOM 545 C CA . SER A 1 73 ? -1.540 16.495 -13.011 1.00 66.69 73 SER A CA 1
ATOM 546 C C . SER A 1 73 ? -0.624 17.619 -13.500 1.00 66.69 73 SER A C 1
ATOM 548 O O . SER A 1 73 ? 0.593 17.459 -13.497 1.00 66.69 73 SER A O 1
ATOM 550 N N . ALA A 1 74 ? -1.182 18.785 -13.841 1.00 66.00 74 ALA A N 1
ATOM 551 C CA . ALA A 1 74 ? -0.423 19.964 -14.252 1.00 66.00 74 ALA A CA 1
ATOM 552 C C . ALA A 1 74 ? 0.476 20.503 -13.124 1.00 66.00 74 ALA A C 1
ATOM 554 O O . ALA A 1 74 ? 1.610 20.912 -13.382 1.00 66.00 74 ALA A O 1
ATOM 555 N N . TRP A 1 75 ? 0.015 20.466 -11.868 1.00 65.81 75 TRP A N 1
ATOM 556 C CA . TRP A 1 75 ? 0.835 20.834 -10.712 1.00 65.81 75 TRP A CA 1
ATOM 557 C C . TRP A 1 75 ? 2.009 19.866 -10.504 1.00 65.81 75 TRP A C 1
ATOM 559 O O . TRP A 1 75 ? 3.140 20.325 -10.350 1.00 65.81 75 TRP A O 1
ATOM 569 N N . ILE A 1 76 ? 1.781 18.547 -10.569 1.00 64.75 76 ILE A N 1
ATOM 570 C CA . ILE A 1 76 ? 2.851 17.536 -10.464 1.00 64.75 76 ILE A CA 1
ATOM 571 C C . ILE A 1 76 ? 3.858 17.692 -11.611 1.00 64.75 76 ILE A C 1
ATOM 573 O O . ILE A 1 76 ? 5.064 17.702 -11.369 1.00 64.75 76 ILE A O 1
ATOM 577 N N . TRP A 1 77 ? 3.379 17.873 -12.845 1.00 62.31 77 TRP A N 1
ATOM 578 C CA . TRP A 1 77 ? 4.227 18.067 -14.026 1.00 62.31 77 TRP A CA 1
ATOM 579 C C . TRP A 1 77 ? 5.112 19.311 -13.875 1.00 62.31 77 TRP A C 1
ATOM 581 O O . TRP A 1 77 ? 6.307 19.250 -14.149 1.00 62.31 77 TRP A O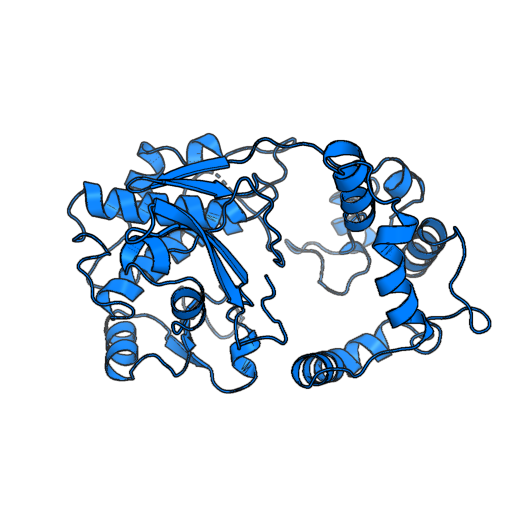 1
ATOM 591 N N . LYS A 1 78 ? 4.561 20.410 -13.343 1.00 63.03 78 LYS A N 1
ATOM 592 C CA . LYS A 1 78 ? 5.322 21.625 -13.026 1.00 63.03 78 LYS A CA 1
ATOM 593 C C . LYS A 1 78 ? 6.351 21.421 -11.908 1.00 63.03 78 LYS A C 1
ATOM 595 O O . LYS A 1 78 ? 7.431 21.996 -11.973 1.00 63.03 78 LYS A O 1
ATOM 600 N N . VAL A 1 79 ? 6.050 20.620 -10.885 1.00 67.06 79 VAL A N 1
ATOM 601 C CA . VAL A 1 79 ? 7.032 20.282 -9.836 1.00 67.06 79 VAL A CA 1
ATOM 602 C C . VAL A 1 79 ? 8.195 19.471 -10.421 1.00 67.06 79 VAL A C 1
ATOM 604 O O . VAL A 1 79 ? 9.344 19.745 -10.090 1.00 67.06 79 VAL A O 1
ATOM 607 N N . GLY A 1 80 ? 7.912 18.537 -11.334 1.00 61.19 80 GLY A N 1
ATOM 608 C CA . GLY A 1 80 ? 8.925 17.748 -12.045 1.00 61.19 80 GLY A CA 1
ATOM 609 C C . GLY A 1 80 ? 9.601 18.448 -13.233 1.00 61.19 80 GLY A C 1
ATOM 610 O O . GLY A 1 80 ? 10.490 17.857 -13.837 1.00 61.19 80 GLY A O 1
ATOM 611 N N . GLU A 1 81 ? 9.214 19.678 -13.592 1.00 62.09 81 GLU A N 1
ATOM 612 C CA . GLU A 1 81 ? 9.672 20.381 -14.806 1.00 62.09 81 GLU A CA 1
ATOM 613 C C . GLU A 1 81 ? 11.203 20.487 -14.880 1.00 62.09 81 GLU A C 1
ATOM 615 O O . GLU A 1 81 ? 11.801 20.164 -15.906 1.00 62.09 81 GLU A O 1
ATOM 620 N N . SER A 1 82 ? 11.845 20.863 -13.769 1.00 63.94 82 SER A N 1
ATOM 621 C CA . SER A 1 82 ? 13.308 20.927 -13.659 1.00 63.94 82 SER A CA 1
ATOM 622 C C . SER A 1 82 ? 13.961 19.572 -13.932 1.00 63.94 82 SER A C 1
ATOM 624 O O . SER A 1 82 ? 14.919 19.487 -14.699 1.00 63.94 82 SER A O 1
ATOM 626 N N . ASP A 1 83 ? 13.449 18.502 -13.329 1.00 66.00 83 ASP A N 1
ATOM 627 C CA . ASP A 1 83 ? 14.057 17.178 -13.441 1.00 66.00 83 ASP A CA 1
ATOM 628 C C . ASP A 1 83 ? 13.839 16.594 -14.841 1.00 66.00 83 ASP A C 1
ATOM 630 O O . ASP A 1 83 ? 14.763 16.027 -15.416 1.00 66.00 83 ASP A O 1
ATOM 634 N N . LEU A 1 84 ? 12.666 16.819 -15.445 1.00 63.47 84 LEU A N 1
ATOM 635 C CA . LEU A 1 84 ? 12.352 16.423 -16.821 1.00 63.47 84 LEU A CA 1
ATOM 636 C C . LEU A 1 84 ? 13.244 17.134 -17.852 1.00 63.47 84 LEU A C 1
ATOM 638 O O . LEU A 1 84 ? 13.764 16.480 -18.757 1.00 63.47 84 LEU A O 1
ATOM 642 N N . LEU A 1 85 ? 13.464 18.446 -17.701 1.00 60.69 85 LEU A N 1
ATOM 643 C CA . LEU A 1 85 ? 14.346 19.22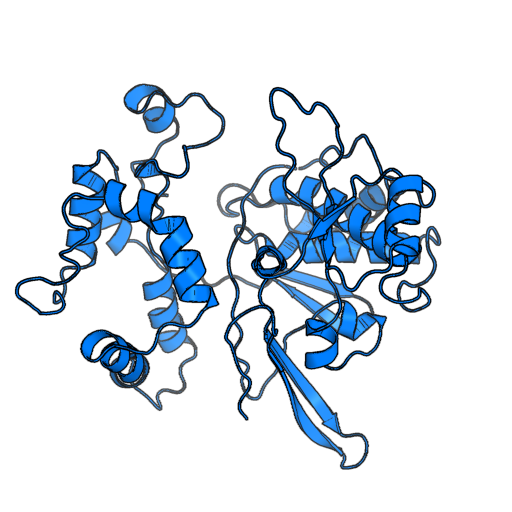5 -18.581 1.00 60.69 85 LEU A CA 1
ATOM 644 C C . LEU A 1 85 ? 15.820 18.812 -18.450 1.00 60.69 85 LEU A C 1
ATOM 646 O O . LEU A 1 85 ? 16.549 18.823 -19.440 1.00 60.69 85 LEU A O 1
ATOM 650 N N . ASN A 1 86 ? 16.263 18.421 -17.252 1.00 65.00 86 ASN A N 1
ATOM 651 C CA . ASN A 1 86 ? 17.626 17.933 -17.025 1.00 65.00 86 ASN A CA 1
ATOM 652 C C . ASN A 1 86 ? 17.798 16.431 -17.343 1.00 65.00 86 ASN A C 1
ATOM 654 O O . ASN A 1 86 ? 18.924 15.972 -17.537 1.00 65.00 86 ASN A O 1
ATOM 658 N N . ALA A 1 87 ? 16.714 15.650 -17.430 1.00 61.91 87 ALA A N 1
ATOM 659 C CA . ALA A 1 87 ? 16.777 14.201 -17.635 1.00 61.91 87 ALA A CA 1
ATOM 660 C C . ALA A 1 87 ? 17.268 13.789 -19.033 1.00 61.91 87 ALA A C 1
ATOM 662 O O . ALA A 1 87 ? 17.844 12.703 -19.171 1.00 61.91 87 ALA A O 1
ATOM 663 N N . SER A 1 88 ? 17.055 14.597 -20.078 1.00 56.75 88 SER A N 1
ATOM 664 C CA . SER A 1 88 ? 17.669 14.369 -21.395 1.00 56.75 88 SER A CA 1
ATOM 665 C C . SER A 1 88 ? 17.661 15.613 -22.284 1.00 56.75 88 SER A C 1
ATOM 667 O O . SER A 1 88 ? 16.752 16.434 -22.215 1.00 56.75 88 SER A O 1
ATOM 669 N N . THR A 1 89 ? 18.608 15.675 -23.223 1.00 51.78 89 THR A N 1
ATOM 670 C CA . THR A 1 89 ? 18.612 16.633 -24.346 1.00 51.78 89 THR A CA 1
ATOM 671 C C . THR A 1 89 ? 17.407 16.498 -25.281 1.00 51.78 89 THR A C 1
ATOM 673 O O . THR A 1 89 ? 17.158 17.393 -26.081 1.00 51.78 89 THR A O 1
ATOM 676 N N . ASN A 1 90 ? 16.668 15.390 -25.180 1.00 50.09 90 ASN A N 1
ATOM 677 C CA . ASN A 1 90 ? 15.626 14.963 -26.107 1.00 50.09 90 ASN A CA 1
ATOM 678 C C . ASN A 1 90 ? 14.231 15.040 -25.458 1.00 50.09 90 ASN A C 1
ATOM 680 O O . ASN A 1 90 ? 13.316 14.329 -25.865 1.00 50.09 90 ASN A O 1
ATOM 684 N N . GLY A 1 91 ? 14.038 15.897 -24.444 1.00 47.84 91 GLY A N 1
ATOM 685 C CA . GLY A 1 91 ? 12.729 16.103 -23.800 1.00 47.84 91 GLY A CA 1
ATOM 686 C C . GLY A 1 91 ? 11.624 16.579 -24.759 1.00 47.84 91 GLY A C 1
ATOM 687 O O . GLY A 1 91 ? 10.442 16.437 -24.457 1.00 47.84 91 GLY A O 1
ATOM 688 N N . CYS A 1 92 ? 12.006 17.094 -25.931 1.00 41.03 92 CYS A N 1
ATOM 689 C CA . CYS A 1 92 ? 11.115 17.442 -27.038 1.00 41.03 92 CYS A CA 1
ATOM 690 C C . CYS A 1 92 ? 10.666 16.227 -27.878 1.00 41.03 92 CYS A C 1
ATOM 692 O O . CYS A 1 92 ? 9.630 16.291 -28.539 1.00 41.03 92 CYS A O 1
ATOM 694 N N . ASP A 1 93 ? 11.428 15.129 -27.864 1.00 46.19 93 ASP A N 1
ATOM 695 C CA . ASP A 1 93 ? 11.420 14.089 -28.903 1.00 46.19 93 ASP A CA 1
ATOM 696 C C . ASP A 1 93 ? 10.786 12.771 -28.424 1.00 46.19 93 ASP A C 1
ATOM 698 O O . ASP A 1 93 ? 11.272 11.674 -28.700 1.00 46.19 93 ASP A O 1
ATOM 702 N N . MET A 1 94 ? 9.633 12.856 -27.754 1.00 44.94 94 MET A N 1
ATOM 703 C CA . MET A 1 94 ? 8.767 11.696 -27.452 1.00 44.94 94 MET A CA 1
ATOM 704 C C . MET A 1 94 ? 8.109 11.077 -28.715 1.00 44.94 94 MET A C 1
ATOM 706 O O . MET A 1 94 ? 7.217 10.236 -28.614 1.00 44.94 94 MET A O 1
ATOM 710 N N . LEU A 1 95 ? 8.543 11.484 -29.913 1.00 42.94 95 LEU A N 1
ATOM 711 C CA . LEU A 1 95 ? 8.097 11.030 -31.230 1.00 42.94 95 LEU A CA 1
ATOM 712 C C . LEU A 1 95 ? 9.303 10.924 -32.172 1.00 42.94 95 LEU A C 1
ATOM 714 O O . LEU A 1 95 ? 10.168 11.795 -32.166 1.00 42.94 95 LEU A O 1
ATOM 718 N N . ILE A 1 96 ? 9.313 9.921 -33.055 1.00 41.75 96 ILE A N 1
ATOM 719 C CA . ILE A 1 96 ? 10.253 9.863 -34.187 1.00 41.75 96 ILE A CA 1
ATOM 720 C C . ILE A 1 96 ? 9.480 10.270 -35.443 1.00 41.75 96 ILE A C 1
ATOM 722 O O . ILE A 1 96 ? 8.480 9.635 -35.777 1.00 41.75 96 ILE A O 1
ATOM 726 N N . ASP A 1 97 ? 9.906 11.345 -36.112 1.00 41.25 97 ASP A N 1
ATOM 727 C CA . ASP A 1 97 ? 9.273 11.895 -37.327 1.00 41.25 97 ASP A CA 1
ATOM 728 C C . ASP A 1 97 ? 7.738 12.057 -37.222 1.00 41.25 97 ASP A C 1
ATOM 730 O O . ASP A 1 97 ? 6.987 11.796 -38.168 1.00 41.25 97 ASP A O 1
ATOM 734 N N . GLY A 1 98 ? 7.256 12.456 -36.038 1.00 39.91 98 GLY A N 1
ATOM 735 C CA . GLY A 1 98 ? 5.829 12.638 -35.757 1.00 39.91 98 GLY A CA 1
ATOM 736 C C . GLY A 1 98 ? 5.020 11.339 -35.642 1.00 39.91 98 GLY A C 1
ATOM 737 O O . GLY A 1 98 ? 3.814 11.360 -35.881 1.00 39.91 98 GLY A O 1
ATOM 738 N N . ARG A 1 99 ? 5.651 10.197 -35.323 1.00 36.75 99 ARG A N 1
ATOM 739 C CA . ARG A 1 99 ? 4.977 8.897 -35.143 1.00 36.75 99 ARG A CA 1
ATOM 740 C C . ARG A 1 99 ? 5.495 8.128 -33.925 1.00 36.75 99 ARG A C 1
ATOM 742 O O . ARG A 1 99 ? 6.652 8.261 -33.527 1.00 36.75 99 ARG A O 1
ATOM 749 N N . ALA A 1 100 ? 4.644 7.253 -33.389 1.00 33.50 100 ALA A N 1
ATOM 750 C CA . ALA A 1 100 ? 5.025 6.294 -32.355 1.00 33.50 100 ALA A CA 1
ATOM 751 C C . ALA A 1 100 ? 5.975 5.197 -32.908 1.00 33.50 100 ALA A C 1
ATOM 753 O O . ALA A 1 100 ? 5.734 4.662 -34.000 1.00 33.50 100 ALA A O 1
ATOM 754 N N . PRO A 1 101 ? 7.044 4.818 -32.177 1.00 37.94 101 PRO A N 1
ATOM 755 C CA . PRO A 1 101 ? 8.033 3.848 -32.645 1.00 37.94 101 PRO A CA 1
ATOM 756 C C . PRO A 1 101 ? 7.509 2.402 -32.605 1.00 37.94 101 PRO A C 1
ATOM 758 O O . PRO A 1 101 ? 7.214 1.847 -31.547 1.00 37.94 101 PRO A O 1
ATOM 761 N N . LYS A 1 102 ? 7.460 1.734 -33.764 1.00 33.16 102 LYS A N 1
ATOM 762 C CA . LYS A 1 102 ? 7.046 0.322 -33.854 1.00 33.16 102 LYS A CA 1
ATOM 763 C C . LYS A 1 102 ? 8.152 -0.633 -33.395 1.00 33.16 102 LYS A C 1
ATOM 765 O O . LYS A 1 102 ? 9.269 -0.579 -33.901 1.00 33.16 102 LYS A O 1
ATOM 770 N N . CYS A 1 103 ? 7.805 -1.547 -32.486 1.00 38.31 103 CYS A N 1
ATOM 771 C CA . CYS A 1 103 ? 8.562 -2.758 -32.123 1.00 38.31 103 CYS A CA 1
ATOM 772 C C . CYS A 1 103 ? 10.043 -2.581 -31.713 1.00 38.31 103 CYS A C 1
ATOM 774 O O . CYS A 1 103 ? 10.783 -3.560 -31.698 1.00 38.31 103 CYS A O 1
ATOM 776 N N . ARG A 1 104 ? 10.472 -1.372 -31.327 1.00 52.56 104 ARG A N 1
ATOM 777 C CA . ARG A 1 104 ? 11.818 -1.096 -30.786 1.00 52.56 104 ARG A CA 1
ATOM 778 C C . ARG A 1 104 ? 11.840 -0.657 -29.321 1.00 52.56 104 ARG A C 1
ATOM 780 O O . ARG A 1 104 ? 12.900 -0.299 -28.837 1.00 52.56 104 ARG A O 1
ATOM 787 N N . ILE A 1 105 ? 10.719 -0.711 -28.597 1.00 65.81 105 ILE A N 1
ATOM 788 C CA . ILE A 1 105 ? 10.622 -0.209 -27.209 1.00 65.81 105 ILE A CA 1
ATOM 789 C C . ILE A 1 105 ? 11.708 -0.821 -26.304 1.00 65.81 105 ILE A C 1
ATOM 791 O O . ILE A 1 105 ? 12.436 -0.083 -25.651 1.00 65.81 105 ILE A O 1
ATOM 795 N N . ALA A 1 106 ? 11.890 -2.146 -26.339 1.00 64.38 106 ALA A N 1
ATOM 796 C CA . ALA A 1 106 ? 12.943 -2.826 -25.580 1.00 64.38 106 ALA A CA 1
ATOM 797 C C . ALA A 1 106 ? 14.361 -2.356 -25.966 1.00 64.38 106 ALA A C 1
ATOM 799 O O . ALA A 1 106 ? 15.189 -2.096 -25.098 1.00 64.38 106 ALA A O 1
ATOM 800 N N . GLN A 1 107 ? 14.622 -2.183 -27.266 1.00 66.00 107 GLN A N 1
ATOM 801 C CA . GLN A 1 107 ? 15.901 -1.685 -27.774 1.00 66.00 107 GLN A CA 1
ATOM 802 C C . GLN A 1 107 ? 16.151 -0.231 -27.348 1.00 66.00 107 GLN A C 1
ATOM 804 O O . GLN A 1 107 ? 17.224 0.063 -26.839 1.00 66.00 107 GLN A O 1
ATOM 809 N N . ALA A 1 108 ? 15.156 0.651 -27.460 1.00 69.25 108 ALA A N 1
ATOM 810 C CA . ALA A 1 108 ? 15.263 2.054 -27.068 1.00 69.25 108 ALA A CA 1
ATOM 811 C C . ALA A 1 108 ? 15.455 2.235 -25.550 1.00 69.25 108 ALA A C 1
ATOM 813 O O . ALA A 1 108 ? 16.218 3.107 -25.135 1.00 69.25 108 ALA A O 1
ATOM 814 N N . ILE A 1 109 ? 14.816 1.397 -24.719 1.00 72.38 109 ILE A N 1
ATOM 815 C CA . ILE A 1 109 ? 15.070 1.343 -23.268 1.00 72.38 109 ILE A CA 1
ATOM 816 C C . ILE A 1 109 ? 16.538 0.988 -23.016 1.00 72.38 109 ILE A C 1
ATOM 818 O O . ILE A 1 109 ? 17.232 1.730 -22.326 1.00 72.38 109 ILE A O 1
ATOM 822 N N . VAL A 1 110 ? 17.027 -0.104 -23.611 1.00 76.06 110 VAL A N 1
ATOM 823 C CA . VAL A 1 110 ? 18.404 -0.586 -23.421 1.00 76.06 110 VAL A CA 1
ATOM 824 C C . VAL A 1 110 ? 19.433 0.424 -23.932 1.00 76.06 110 VAL A C 1
ATOM 826 O O . VAL A 1 110 ? 20.359 0.756 -23.200 1.00 76.06 110 VAL A O 1
ATOM 829 N N . GLU A 1 111 ? 19.243 0.990 -25.124 1.00 77.69 111 GLU A N 1
ATOM 830 C CA . GLU A 1 111 ? 20.106 2.036 -25.692 1.00 77.69 111 GLU A CA 1
ATOM 831 C C . GLU A 1 111 ? 20.144 3.285 -24.795 1.00 77.69 111 GLU A C 1
ATOM 833 O O . GLU A 1 111 ? 21.222 3.806 -24.504 1.00 77.69 111 GLU A O 1
ATOM 838 N N . THR A 1 112 ? 18.993 3.731 -24.276 1.00 77.44 112 THR A N 1
ATOM 839 C CA . THR A 1 112 ? 18.917 4.889 -23.367 1.00 77.44 112 THR A CA 1
ATOM 840 C C . THR A 1 112 ? 19.612 4.607 -22.035 1.00 77.44 112 THR A C 1
ATOM 842 O O . THR A 1 112 ? 20.382 5.442 -21.559 1.00 77.44 112 THR A O 1
ATOM 845 N N . VAL A 1 113 ? 19.385 3.431 -21.443 1.00 80.00 113 VAL A N 1
ATOM 846 C CA . VAL A 1 113 ? 20.003 3.018 -20.174 1.00 80.00 113 VAL A CA 1
ATOM 847 C C . VAL A 1 113 ? 21.522 2.892 -20.330 1.00 80.00 113 VAL A C 1
ATOM 849 O O . VAL A 1 113 ? 22.269 3.501 -19.562 1.00 80.00 113 VAL A O 1
ATOM 852 N N . GLN A 1 114 ? 21.994 2.200 -21.369 1.00 83.94 114 GLN A N 1
ATOM 853 C CA . GLN A 1 114 ? 23.423 2.005 -21.634 1.00 83.94 114 GLN A CA 1
ATOM 854 C C . GLN A 1 114 ? 24.143 3.311 -21.995 1.00 83.94 114 GLN A C 1
ATOM 856 O O . GLN A 1 114 ? 25.253 3.537 -21.513 1.00 83.94 114 GLN A O 1
ATOM 861 N N . SER A 1 115 ? 23.506 4.229 -22.736 1.00 81.69 115 SER A N 1
ATOM 862 C CA . SER A 1 115 ? 24.088 5.550 -23.056 1.00 81.69 115 SER A CA 1
ATOM 863 C C . SER A 1 115 ? 24.423 6.407 -21.825 1.00 81.69 115 SER A C 1
ATOM 865 O O . SER A 1 115 ? 25.236 7.325 -21.915 1.00 81.69 115 SER A O 1
ATOM 867 N N . LYS A 1 116 ? 23.813 6.095 -20.674 1.00 83.12 116 LYS A N 1
ATOM 868 C CA . LYS A 1 116 ? 24.000 6.779 -19.387 1.00 83.12 116 LYS A CA 1
ATOM 869 C C . LYS A 1 116 ? 24.842 5.974 -18.387 1.00 83.12 116 LYS A C 1
ATOM 871 O O . LYS A 1 116 ? 24.930 6.367 -17.227 1.00 83.12 116 LYS A O 1
ATOM 876 N N . GLY A 1 117 ? 25.446 4.857 -18.805 1.00 83.62 117 GLY A N 1
ATOM 877 C CA . GLY A 1 117 ? 26.215 3.972 -17.920 1.00 83.62 117 GLY A CA 1
ATOM 878 C C . GLY A 1 117 ? 25.353 3.034 -17.065 1.00 83.62 117 GLY A C 1
ATOM 879 O O . GLY A 1 117 ? 25.761 2.644 -15.974 1.00 83.62 117 GLY A O 1
ATOM 880 N N . GLY A 1 118 ? 24.146 2.696 -17.524 1.00 84.75 118 GLY A N 1
ATOM 881 C CA . GLY A 1 118 ? 23.308 1.665 -16.915 1.00 84.75 118 GLY A CA 1
ATOM 882 C C . GLY A 1 118 ? 23.524 0.289 -17.548 1.00 84.75 118 GLY A C 1
ATOM 883 O O . GLY A 1 118 ? 23.735 0.181 -18.753 1.00 84.75 118 GLY A O 1
ATOM 884 N N . VAL A 1 119 ? 23.444 -0.775 -16.746 1.00 91.94 119 VAL A N 1
ATOM 885 C CA . VAL A 1 119 ? 23.885 -2.131 -17.150 1.00 91.94 119 VAL A CA 1
ATOM 886 C C . VAL A 1 119 ? 22.783 -3.077 -17.658 1.00 91.94 119 VAL A C 1
ATOM 888 O O . VAL A 1 119 ? 23.020 -4.276 -17.809 1.00 91.94 119 VAL A O 1
ATOM 891 N N . MET A 1 120 ? 21.580 -2.557 -17.925 1.00 85.94 120 MET A N 1
ATOM 892 C CA . MET A 1 120 ? 20.459 -3.337 -18.471 1.00 85.94 120 MET A CA 1
ATOM 893 C C . MET A 1 120 ? 20.722 -3.762 -19.922 1.00 85.94 120 MET A C 1
ATOM 895 O O . MET A 1 120 ? 21.267 -2.998 -20.719 1.00 85.94 120 MET A O 1
ATOM 899 N N . SER A 1 121 ? 20.307 -4.975 -20.271 1.00 84.31 121 SER A N 1
ATOM 900 C CA . SER A 1 121 ? 20.456 -5.597 -21.588 1.00 84.31 121 SER A CA 1
ATOM 901 C C . SER A 1 121 ? 19.105 -5.965 -22.213 1.00 84.31 121 SER A C 1
ATOM 903 O O . SER A 1 121 ? 18.064 -5.935 -21.558 1.00 84.31 121 SER A O 1
ATOM 905 N N . LEU A 1 122 ? 19.112 -6.345 -23.496 1.00 74.62 122 LEU A N 1
ATOM 906 C CA . LEU A 1 122 ? 17.923 -6.910 -24.144 1.00 74.62 122 LEU A CA 1
ATOM 907 C C . LEU A 1 122 ? 17.532 -8.269 -23.545 1.00 74.62 122 LEU A C 1
ATOM 909 O O . LEU A 1 122 ? 16.344 -8.578 -23.497 1.00 74.62 122 LEU A O 1
ATOM 913 N N . ASP A 1 123 ? 18.500 -9.037 -23.044 1.00 77.81 123 ASP A N 1
ATOM 914 C CA . ASP A 1 123 ? 18.251 -10.339 -22.424 1.00 77.81 123 ASP A CA 1
ATOM 915 C C . ASP A 1 123 ? 17.569 -10.189 -21.053 1.00 77.81 123 ASP A C 1
ATOM 917 O O . ASP A 1 123 ? 16.692 -10.987 -20.727 1.00 77.81 123 ASP A O 1
ATOM 921 N N . ASP A 1 124 ? 17.858 -9.124 -20.290 1.00 79.56 124 ASP A N 1
ATOM 922 C CA . ASP A 1 124 ? 17.111 -8.776 -19.064 1.00 79.56 124 ASP A CA 1
ATOM 923 C C . ASP A 1 124 ? 15.625 -8.505 -19.354 1.00 79.56 124 ASP A C 1
ATOM 925 O O . ASP A 1 124 ? 14.753 -8.868 -18.566 1.00 79.56 124 ASP A O 1
ATOM 929 N N . LEU A 1 125 ? 15.324 -7.869 -20.493 1.00 71.62 125 LEU A N 1
ATOM 930 C CA . LEU A 1 125 ? 13.949 -7.593 -20.918 1.00 71.62 125 LEU A CA 1
ATOM 931 C C . LEU A 1 125 ? 13.261 -8.834 -21.506 1.00 71.62 125 LEU A C 1
ATOM 933 O O . LEU A 1 125 ? 12.064 -9.018 -21.305 1.00 71.62 125 LEU A O 1
ATOM 937 N N . ALA A 1 126 ? 13.998 -9.682 -22.228 1.00 70.44 126 ALA A N 1
ATOM 938 C CA . ALA A 1 126 ? 13.468 -10.877 -22.888 1.00 70.44 126 ALA A CA 1
ATOM 939 C C . ALA A 1 126 ? 13.308 -12.089 -21.950 1.00 70.44 126 ALA A C 1
ATOM 941 O O . ALA A 1 126 ? 12.491 -12.965 -22.226 1.00 70.44 126 ALA A O 1
ATOM 942 N N . SER A 1 127 ? 14.070 -12.145 -20.853 1.00 74.19 127 SER A N 1
ATOM 943 C CA . SER A 1 127 ? 13.950 -13.172 -19.805 1.00 74.19 127 SER A CA 1
ATOM 944 C C . SER A 1 127 ? 12.950 -12.813 -18.700 1.00 74.19 127 SER A C 1
ATOM 946 O O . SER A 1 127 ? 12.636 -13.656 -17.858 1.00 74.19 127 SER A O 1
ATOM 948 N N . HIS A 1 128 ? 12.415 -11.588 -18.703 1.00 77.38 128 HIS A N 1
ATOM 949 C CA . HIS A 1 128 ? 11.398 -11.171 -17.747 1.00 77.38 128 HIS A CA 1
ATOM 950 C C . HIS A 1 128 ? 10.076 -11.924 -17.949 1.00 77.38 128 HIS A C 1
ATOM 952 O O . HIS A 1 128 ? 9.571 -12.039 -19.065 1.00 77.38 128 HIS A O 1
ATOM 958 N N . THR A 1 129 ? 9.484 -12.389 -16.849 1.00 74.69 129 THR A N 1
ATOM 959 C CA . THR A 1 129 ? 8.180 -13.063 -16.827 1.00 74.69 129 THR A CA 1
ATOM 960 C C . THR A 1 129 ? 7.386 -12.627 -15.601 1.00 74.69 129 THR A C 1
ATOM 962 O O . THR A 1 129 ? 7.967 -12.334 -14.554 1.00 74.69 129 THR A O 1
ATOM 965 N N . SER A 1 130 ? 6.056 -12.597 -15.711 1.00 81.88 130 SER A N 1
ATOM 966 C CA . SER A 1 130 ? 5.190 -12.363 -14.554 1.00 81.88 130 SER A CA 1
ATOM 967 C C . SER A 1 130 ? 5.093 -13.635 -13.707 1.00 81.88 130 SER A C 1
ATOM 969 O O . SER A 1 130 ? 4.625 -14.672 -14.182 1.00 81.88 130 SER A O 1
ATOM 971 N N . THR A 1 131 ? 5.476 -13.566 -12.432 1.00 82.38 131 THR A N 1
ATOM 972 C CA . THR A 1 131 ? 5.311 -14.681 -11.486 1.00 82.38 131 THR A CA 1
ATOM 973 C C . THR A 1 131 ? 3.892 -14.697 -10.917 1.00 82.38 131 THR A C 1
ATOM 975 O O . THR A 1 131 ? 3.397 -13.679 -10.435 1.00 82.38 131 THR A O 1
ATOM 978 N N . ARG A 1 132 ? 3.230 -15.862 -10.916 1.00 82.62 132 ARG A N 1
ATOM 979 C CA . ARG A 1 132 ? 2.016 -16.070 -10.108 1.00 82.62 132 ARG A CA 1
ATOM 980 C C . ARG A 1 132 ? 2.418 -16.344 -8.663 1.00 82.62 132 ARG A C 1
ATOM 982 O O . ARG A 1 132 ? 3.162 -17.288 -8.417 1.00 82.62 132 ARG A O 1
ATOM 989 N N . VAL A 1 133 ? 1.890 -15.558 -7.733 1.00 84.44 133 VAL A N 1
ATOM 990 C CA . VAL A 1 133 ? 2.142 -15.691 -6.292 1.00 84.44 133 VAL A CA 1
ATOM 991 C C . VAL A 1 133 ? 0.830 -15.902 -5.538 1.00 84.44 133 VAL A C 1
ATOM 993 O O . VAL A 1 133 ? -0.196 -15.332 -5.910 1.00 84.44 133 VAL A O 1
ATOM 996 N N . ASP A 1 134 ? 0.860 -16.714 -4.481 1.00 87.50 134 ASP A N 1
ATOM 997 C CA . ASP A 1 134 ? -0.283 -16.859 -3.576 1.00 87.50 134 ASP A CA 1
ATOM 998 C C . ASP A 1 134 ? -0.386 -15.619 -2.663 1.00 87.50 134 ASP A C 1
ATOM 1000 O O . ASP A 1 134 ? 0.627 -15.197 -2.092 1.00 87.50 134 ASP A O 1
ATOM 1004 N N . PRO A 1 135 ? -1.579 -15.021 -2.489 1.00 89.19 135 PRO A N 1
ATOM 1005 C CA . PRO A 1 135 ? -1.753 -13.852 -1.636 1.00 89.19 135 PRO A CA 1
ATOM 1006 C C . PRO A 1 135 ? -1.610 -14.216 -0.153 1.00 89.19 135 PRO A C 1
ATOM 1008 O O . PRO A 1 135 ? -2.017 -15.289 0.298 1.00 89.19 135 PRO A O 1
ATOM 1011 N N . ILE A 1 136 ? -1.068 -13.285 0.627 1.00 90.44 136 ILE A N 1
ATOM 1012 C CA . ILE A 1 136 ? -0.909 -13.424 2.081 1.00 90.44 136 ILE A CA 1
ATOM 1013 C C . ILE A 1 136 ? -2.100 -12.795 2.798 1.00 90.44 136 ILE A C 1
ATOM 1015 O O . ILE A 1 136 ? -2.759 -11.912 2.252 1.00 90.44 136 ILE A O 1
ATOM 1019 N N . SER A 1 137 ? -2.403 -13.234 4.021 1.00 91.19 137 SER A N 1
ATOM 1020 C CA . SER A 1 137 ? -3.573 -12.718 4.735 1.00 91.19 137 SER A CA 1
ATOM 1021 C C . SER A 1 137 ? -3.522 -12.823 6.253 1.00 91.19 137 SER A C 1
ATOM 1023 O O . SER A 1 137 ? -2.721 -13.556 6.837 1.00 91.19 137 SER A O 1
ATOM 1025 N N . ILE A 1 138 ? -4.426 -12.079 6.897 1.00 89.31 138 ILE A N 1
ATOM 1026 C CA . ILE A 1 138 ? -4.755 -12.216 8.317 1.00 89.31 138 ILE A CA 1
ATOM 1027 C C . ILE A 1 138 ? -6.278 -12.262 8.512 1.00 89.31 138 ILE A C 1
ATOM 1029 O O . ILE A 1 138 ? -7.026 -11.506 7.894 1.00 89.31 138 ILE A O 1
ATOM 1033 N N . ASN A 1 139 ? -6.745 -13.138 9.405 1.00 91.81 139 ASN A N 1
ATOM 1034 C CA . ASN A 1 139 ? -8.143 -13.148 9.844 1.00 91.81 139 ASN A CA 1
ATOM 1035 C C . ASN A 1 139 ? -8.342 -12.077 10.921 1.00 91.81 139 ASN A C 1
ATOM 1037 O O . ASN A 1 139 ? -7.769 -12.176 12.016 1.00 91.81 139 ASN A O 1
ATOM 1041 N N . TYR A 1 140 ? -9.156 -11.071 10.625 1.00 86.25 140 TYR A N 1
ATOM 1042 C CA . TYR A 1 140 ? -9.353 -9.886 11.449 1.00 86.25 140 TYR A CA 1
ATOM 1043 C C . TYR A 1 140 ? -10.850 -9.591 11.587 1.00 86.25 140 TYR A C 1
ATOM 1045 O O . TYR A 1 140 ? -11.550 -9.426 10.592 1.00 86.25 140 TYR A O 1
ATOM 1053 N N . LYS A 1 141 ? -11.343 -9.567 12.833 1.00 86.50 141 LYS A N 1
ATOM 1054 C CA . LYS A 1 141 ? -12.773 -9.725 13.147 1.00 86.50 141 LYS A CA 1
ATOM 1055 C C . LYS A 1 141 ? -13.371 -10.932 12.398 1.00 86.50 141 LYS A C 1
ATOM 1057 O O . LYS A 1 141 ? -12.899 -12.052 12.586 1.00 86.50 141 LYS A O 1
ATOM 1062 N N . ASP A 1 142 ? -14.390 -10.693 11.585 1.00 85.69 142 ASP A N 1
ATOM 1063 C CA . ASP A 1 142 ? -15.188 -11.627 10.794 1.00 85.69 142 ASP A CA 1
ATOM 1064 C C . ASP A 1 142 ? -14.720 -11.768 9.332 1.00 85.69 142 ASP A C 1
ATOM 1066 O O . ASP A 1 142 ? -15.271 -12.586 8.596 1.00 85.69 142 ASP A O 1
ATOM 1070 N N . VAL A 1 143 ? -13.678 -11.035 8.915 1.00 84.88 143 VAL A N 1
ATOM 1071 C CA . VAL A 1 143 ? -13.138 -11.069 7.545 1.00 84.88 143 VAL A CA 1
ATOM 1072 C C . VAL A 1 143 ? -11.706 -11.608 7.470 1.00 84.88 143 VAL A C 1
ATOM 1074 O O . VAL A 1 143 ? -10.936 -11.573 8.434 1.00 84.88 143 VAL A O 1
ATOM 1077 N N . THR A 1 144 ? -11.318 -12.059 6.278 1.00 87.94 144 THR A N 1
ATOM 1078 C CA . THR A 1 144 ? -9.918 -12.305 5.909 1.00 87.94 144 THR A CA 1
ATOM 1079 C C . THR A 1 144 ? -9.427 -11.137 5.059 1.00 87.94 144 THR A C 1
ATOM 1081 O O . THR A 1 144 ? -9.997 -10.858 4.005 1.00 87.94 144 THR A O 1
ATOM 1084 N N . ILE A 1 145 ? -8.383 -10.451 5.518 1.00 84.81 145 ILE A N 1
ATOM 1085 C CA . ILE A 1 145 ? -7.762 -9.324 4.811 1.00 84.81 145 ILE A CA 1
ATOM 1086 C C . ILE A 1 145 ? -6.574 -9.874 4.027 1.00 84.81 145 ILE A C 1
ATOM 1088 O O . ILE A 1 145 ? -5.716 -10.524 4.624 1.00 84.81 145 ILE A O 1
ATOM 1092 N N . TRP A 1 146 ? -6.555 -9.643 2.713 1.00 86.12 146 TRP A N 1
ATOM 1093 C CA . TRP A 1 146 ? -5.570 -10.181 1.773 1.00 86.12 146 TRP A CA 1
ATOM 1094 C C . TRP A 1 146 ? -4.667 -9.081 1.222 1.00 86.12 146 TRP A C 1
ATOM 1096 O O . TRP A 1 146 ? -5.145 -7.991 0.925 1.00 86.12 146 TRP A O 1
ATOM 1106 N N . GLU A 1 147 ? -3.389 -9.399 1.043 1.00 84.44 147 GLU A N 1
ATOM 1107 C CA . GLU A 1 147 ? -2.357 -8.508 0.509 1.00 84.44 147 GLU A CA 1
ATOM 1108 C C . GLU A 1 147 ? -1.424 -9.258 -0.452 1.00 84.44 147 GLU A C 1
ATOM 1110 O O . GLU A 1 147 ? -1.338 -10.492 -0.444 1.00 84.44 147 GLU A O 1
ATOM 1115 N N . CYS A 1 148 ? -0.692 -8.499 -1.268 1.00 85.19 148 CYS A N 1
ATOM 1116 C CA . CYS A 1 148 ? 0.402 -9.046 -2.069 1.00 85.19 148 CYS A CA 1
ATOM 1117 C C . CYS A 1 148 ? 1.551 -9.509 -1.141 1.00 85.19 148 CYS A C 1
ATOM 1119 O O . CYS A 1 148 ? 1.875 -8.787 -0.191 1.00 85.19 148 CYS A O 1
ATOM 1121 N N . PRO A 1 149 ? 2.168 -10.688 -1.363 1.00 85.56 149 PRO A N 1
ATOM 1122 C CA . PRO A 1 149 ? 3.348 -11.108 -0.609 1.00 85.56 149 PRO A CA 1
ATOM 1123 C C . PRO A 1 149 ? 4.565 -10.200 -0.863 1.00 85.56 149 PRO A C 1
ATOM 1125 O O . PRO A 1 149 ? 4.589 -9.446 -1.841 1.00 85.56 149 PRO A O 1
ATOM 1128 N N . PRO A 1 150 ? 5.623 -10.320 -0.035 1.00 86.00 150 PRO A N 1
ATOM 1129 C CA . PRO A 1 150 ? 6.951 -9.831 -0.389 1.00 86.00 150 PRO A CA 1
ATOM 1130 C C . PRO A 1 150 ? 7.361 -10.282 -1.804 1.00 86.00 150 PRO A C 1
ATOM 1132 O O . PRO A 1 150 ? 7.057 -11.400 -2.210 1.00 86.00 150 PRO A O 1
ATOM 1135 N N . ASN A 1 151 ? 8.027 -9.450 -2.604 1.00 81.44 151 ASN A N 1
ATOM 1136 C CA . ASN A 1 151 ? 8.640 -8.159 -2.259 1.00 81.44 151 ASN A CA 1
ATOM 1137 C C . ASN A 1 151 ? 7.684 -6.941 -2.184 1.00 81.44 151 ASN A C 1
ATOM 1139 O O . ASN A 1 151 ? 8.155 -5.825 -1.976 1.00 81.44 151 ASN A O 1
ATOM 1143 N N . GLY A 1 152 ? 6.363 -7.125 -2.294 1.00 77.00 152 GLY A N 1
ATOM 1144 C CA . GLY A 1 152 ? 5.378 -6.058 -2.085 1.00 77.00 152 GLY A CA 1
ATOM 1145 C C . GLY A 1 152 ? 5.180 -5.686 -0.608 1.00 77.00 152 GLY A C 1
ATOM 1146 O O . GLY A 1 152 ? 5.060 -6.552 0.260 1.00 77.00 152 GLY A O 1
ATOM 1147 N N . GLN A 1 153 ? 5.089 -4.386 -0.305 1.00 74.88 153 GLN A N 1
ATOM 1148 C CA . GLN A 1 153 ? 5.017 -3.874 1.075 1.00 74.88 153 GLN A CA 1
ATOM 1149 C C . GLN A 1 153 ? 3.659 -4.077 1.787 1.00 74.88 153 GLN A C 1
ATOM 1151 O O . GLN A 1 153 ? 3.530 -3.718 2.958 1.00 74.88 153 GLN A O 1
ATOM 1156 N N . GLY A 1 154 ? 2.652 -4.677 1.136 1.00 77.12 154 GLY A N 1
ATOM 1157 C CA . GLY A 1 154 ? 1.285 -4.836 1.669 1.00 77.12 154 GLY A CA 1
ATOM 1158 C C . GLY A 1 154 ? 1.205 -5.554 3.025 1.00 77.12 154 GLY A C 1
ATOM 1159 O O . GLY A 1 154 ? 0.389 -5.205 3.879 1.00 77.12 154 GLY A O 1
ATOM 1160 N N . ILE A 1 155 ? 2.140 -6.470 3.307 1.00 84.94 155 ILE A N 1
ATOM 1161 C CA . ILE A 1 155 ? 2.278 -7.130 4.619 1.00 84.94 155 ILE A CA 1
ATOM 1162 C C . ILE A 1 155 ? 2.371 -6.146 5.804 1.00 84.94 155 ILE A C 1
ATOM 1164 O O . ILE A 1 155 ? 1.976 -6.503 6.913 1.00 84.94 155 ILE A O 1
ATOM 1168 N N . THR A 1 156 ? 2.809 -4.899 5.588 1.00 83.56 156 THR A N 1
ATOM 1169 C CA . THR A 1 156 ? 2.801 -3.822 6.598 1.00 83.56 156 THR A CA 1
ATOM 1170 C C . THR A 1 156 ? 1.417 -3.638 7.220 1.00 83.56 156 THR A C 1
ATOM 1172 O O . THR A 1 156 ? 1.290 -3.553 8.445 1.00 83.56 156 THR A O 1
ATOM 1175 N N . ALA A 1 157 ? 0.366 -3.639 6.394 1.00 85.50 157 ALA A N 1
ATOM 1176 C CA . ALA A 1 157 ? -1.011 -3.521 6.857 1.00 85.50 157 ALA A CA 1
ATOM 1177 C C . ALA A 1 157 ? -1.404 -4.735 7.711 1.00 85.50 157 ALA A C 1
ATOM 1179 O O . ALA A 1 157 ? -1.937 -4.570 8.810 1.00 85.50 157 ALA A O 1
ATOM 1180 N N . LEU A 1 158 ? -1.072 -5.951 7.259 1.00 90.44 158 LEU A N 1
ATOM 1181 C CA . LEU A 1 158 ? -1.355 -7.194 7.986 1.00 90.44 158 LEU A CA 1
ATOM 1182 C C . LEU A 1 158 ? -0.627 -7.267 9.342 1.00 90.44 158 LEU A C 1
ATOM 1184 O O . LEU A 1 158 ? -1.212 -7.735 10.320 1.00 90.44 158 LEU A O 1
ATOM 1188 N N . ILE A 1 159 ? 0.615 -6.774 9.429 1.00 89.56 159 ILE A N 1
ATOM 1189 C CA . ILE A 1 159 ? 1.376 -6.684 10.686 1.00 89.56 159 ILE A CA 1
ATOM 1190 C C . ILE A 1 159 ? 0.715 -5.675 11.633 1.00 89.56 159 ILE A C 1
ATOM 1192 O O . ILE A 1 159 ? 0.465 -6.009 12.792 1.00 89.56 159 ILE A O 1
ATOM 1196 N N . ALA A 1 160 ? 0.361 -4.475 11.157 1.00 90.25 160 ALA A N 1
ATOM 1197 C CA . ALA A 1 160 ? -0.307 -3.462 11.978 1.00 90.25 160 ALA A CA 1
ATOM 1198 C C . ALA A 1 160 ? -1.669 -3.954 12.507 1.00 90.25 160 ALA A C 1
ATOM 1200 O O . ALA A 1 160 ? -1.943 -3.852 13.703 1.00 90.25 160 ALA A O 1
ATOM 1201 N N . LEU A 1 161 ? -2.484 -4.576 11.647 1.00 92.44 161 LEU A N 1
ATOM 1202 C CA . LEU A 1 161 ? -3.736 -5.248 12.016 1.00 92.44 161 LEU A CA 1
ATOM 1203 C C . LEU A 1 161 ? -3.501 -6.358 13.054 1.00 92.44 161 LEU A C 1
ATOM 1205 O O . LEU A 1 161 ? -4.224 -6.458 14.045 1.00 92.44 161 LEU A O 1
ATOM 1209 N N . GLY A 1 162 ? -2.464 -7.174 12.868 1.00 94.50 162 GLY A N 1
ATOM 1210 C CA . GLY A 1 162 ? -2.075 -8.225 13.807 1.00 94.50 162 GLY A CA 1
ATOM 1211 C C . GLY A 1 162 ? -1.647 -7.700 15.182 1.00 94.50 162 GLY A C 1
ATOM 1212 O O . GLY A 1 162 ? -1.972 -8.313 16.205 1.00 94.50 162 GLY A O 1
ATOM 1213 N N . ILE A 1 163 ? -0.977 -6.544 15.226 1.00 95.62 163 ILE A N 1
ATOM 1214 C CA . ILE A 1 163 ? -0.620 -5.839 16.463 1.00 95.62 163 ILE A CA 1
ATOM 1215 C C . ILE A 1 163 ? -1.885 -5.306 17.148 1.00 95.62 163 ILE A C 1
ATOM 1217 O O . ILE A 1 163 ? -2.103 -5.643 18.310 1.00 95.62 163 ILE A O 1
ATOM 1221 N N . ILE A 1 164 ? -2.759 -4.576 16.443 1.00 94.88 164 ILE A N 1
ATOM 1222 C CA . ILE A 1 164 ? -4.024 -4.043 16.995 1.00 94.88 164 ILE A CA 1
ATOM 1223 C C . ILE A 1 164 ? -4.883 -5.174 17.575 1.00 94.88 164 ILE A C 1
ATOM 1225 O O . ILE A 1 164 ? -5.325 -5.097 18.723 1.00 94.88 164 ILE A O 1
ATOM 1229 N N . LYS A 1 165 ? -5.038 -6.279 16.836 1.00 94.56 165 LYS A N 1
ATOM 1230 C CA . LYS A 1 165 ? -5.742 -7.479 17.307 1.00 94.56 165 LYS A CA 1
ATOM 1231 C C . LYS A 1 165 ? -5.131 -8.034 18.598 1.00 94.56 165 LYS A C 1
ATOM 1233 O O . LYS A 1 165 ? -5.860 -8.348 19.532 1.00 94.56 165 LYS A O 1
ATOM 1238 N N . SER A 1 166 ? -3.802 -8.107 18.680 1.00 96.25 166 SER A N 1
ATOM 1239 C CA . SER A 1 166 ? -3.092 -8.581 19.878 1.00 96.25 166 SER A CA 1
ATOM 1240 C C . SER A 1 166 ? -3.214 -7.613 21.069 1.00 96.25 166 SER A C 1
ATOM 1242 O O . SER A 1 166 ? -3.244 -8.053 22.219 1.00 96.25 166 SER A O 1
ATOM 1244 N N . LEU A 1 167 ? -3.327 -6.301 20.827 1.00 96.62 167 LEU A N 1
ATOM 1245 C CA . LEU A 1 167 ? -3.598 -5.295 21.864 1.00 96.62 167 LEU A CA 1
ATOM 1246 C C . LEU A 1 167 ? -5.018 -5.439 22.433 1.00 96.62 167 LEU A C 1
ATOM 1248 O O . LEU A 1 167 ? -5.186 -5.392 23.653 1.00 96.62 167 LEU A O 1
ATOM 1252 N N . GLN A 1 168 ? -6.014 -5.676 21.574 1.00 94.81 168 GLN A N 1
ATOM 1253 C CA . GLN A 1 168 ? -7.389 -5.963 21.995 1.00 94.81 168 GLN A CA 1
ATOM 1254 C C . GLN A 1 168 ? -7.485 -7.299 22.754 1.00 94.81 168 GLN A C 1
ATOM 1256 O O . GLN A 1 168 ? -8.021 -7.344 23.857 1.00 94.81 168 GLN A O 1
ATOM 1261 N N . GLU A 1 169 ? -6.914 -8.385 22.216 1.00 94.19 169 GLU A N 1
ATOM 1262 C CA . GLU A 1 169 ? -6.930 -9.712 22.860 1.00 94.19 169 GLU A CA 1
ATOM 1263 C C . GLU A 1 169 ? -6.211 -9.743 24.222 1.00 94.19 169 GLU A C 1
ATOM 1265 O O . GLU A 1 169 ? -6.541 -10.570 25.070 1.00 94.19 169 GLU A O 1
ATOM 1270 N N . SER A 1 170 ? -5.239 -8.853 24.452 1.00 94.31 170 SER A N 1
ATOM 1271 C CA . SER A 1 170 ? -4.537 -8.725 25.739 1.00 94.31 170 SER A CA 1
ATOM 1272 C C . SER A 1 170 ? -5.201 -7.756 26.725 1.00 94.31 170 SER A C 1
ATOM 1274 O O . SER A 1 170 ? -4.711 -7.610 27.845 1.00 94.31 170 SER A O 1
ATOM 1276 N N . GLY A 1 171 ? -6.289 -7.080 26.336 1.00 93.56 171 GLY A N 1
ATOM 1277 C CA . GLY A 1 171 ? -6.952 -6.064 27.159 1.00 93.56 171 GLY A CA 1
ATOM 1278 C C . GLY A 1 171 ? -6.116 -4.799 27.397 1.00 93.56 171 GLY A C 1
ATOM 1279 O O . GLY A 1 171 ? -6.468 -3.994 28.256 1.00 93.56 171 GLY A O 1
ATOM 1280 N N . LYS A 1 172 ? -5.016 -4.602 26.650 1.00 93.38 172 LYS A N 1
ATOM 1281 C CA . LYS A 1 172 ? -4.214 -3.363 26.680 1.00 93.38 172 LYS A CA 1
ATOM 1282 C C . LYS A 1 172 ? -4.996 -2.156 26.159 1.00 93.38 172 LYS A C 1
ATOM 1284 O O . LYS A 1 172 ? -4.707 -1.030 26.555 1.00 93.38 172 LYS A O 1
ATOM 1289 N N . ILE A 1 173 ? -5.946 -2.404 25.260 1.00 95.44 173 ILE A N 1
ATOM 1290 C CA . ILE A 1 173 ? -6.900 -1.434 24.722 1.00 95.44 173 ILE A CA 1
ATOM 1291 C C . ILE A 1 173 ? -8.295 -2.067 24.678 1.00 95.44 173 ILE A C 1
ATOM 1293 O O . ILE A 1 173 ? -8.427 -3.291 24.614 1.00 95.44 173 ILE A O 1
ATOM 1297 N N . ARG A 1 174 ? -9.329 -1.224 24.674 1.00 92.75 174 ARG A N 1
ATOM 1298 C CA . ARG A 1 174 ? -10.700 -1.608 24.295 1.00 92.75 174 ARG A CA 1
ATOM 1299 C C . ARG A 1 174 ? -10.812 -1.838 22.782 1.00 92.75 174 ARG A C 1
ATOM 1301 O O . ARG A 1 174 ? -9.867 -1.525 22.057 1.00 92.75 174 ARG A O 1
ATOM 1308 N N . ASP A 1 175 ? -11.930 -2.382 22.291 1.00 91.06 175 ASP A N 1
ATOM 1309 C CA . ASP A 1 175 ? -12.089 -2.572 20.840 1.00 91.06 175 ASP A CA 1
ATOM 1310 C C . ASP A 1 175 ? -12.016 -1.217 20.121 1.00 91.06 175 ASP A C 1
ATOM 1312 O O . ASP A 1 175 ? -12.642 -0.238 20.534 1.00 91.06 175 ASP A O 1
ATOM 1316 N N . LEU A 1 176 ? -11.248 -1.155 19.035 1.00 89.06 176 LEU A N 1
ATOM 1317 C CA . LEU A 1 176 ? -11.038 0.065 18.260 1.00 89.06 176 LEU A CA 1
ATOM 1318 C C . LEU A 1 176 ? -12.358 0.605 17.646 1.00 89.06 176 LEU A C 1
ATOM 1320 O O . LEU A 1 176 ? -12.444 1.787 17.331 1.00 89.06 176 LEU A O 1
ATOM 1324 N N . SER A 1 177 ? -13.417 -0.214 17.548 1.00 87.12 177 SER A N 1
ATOM 1325 C CA . SER A 1 177 ? -14.793 0.217 17.228 1.00 87.12 177 SER A CA 1
ATOM 1326 C C . SER A 1 177 ? -15.515 0.975 18.344 1.00 87.12 177 SER A C 1
ATOM 1328 O O . SER A 1 177 ? -16.440 1.729 18.051 1.00 87.12 177 SER A O 1
ATOM 1330 N N . GLU A 1 178 ? -15.140 0.783 19.609 1.00 90.81 178 GLU A N 1
ATOM 1331 C CA . GLU A 1 178 ? -15.698 1.546 20.736 1.00 90.81 178 GLU A CA 1
ATOM 1332 C C . GLU A 1 178 ? -15.036 2.925 20.870 1.00 90.81 178 GLU A C 1
ATOM 1334 O O . GLU A 1 178 ? -15.554 3.816 21.551 1.00 90.81 178 GLU A O 1
ATOM 1339 N N . MET A 1 179 ? -13.869 3.109 20.248 1.00 92.88 179 MET A N 1
ATOM 1340 C CA . MET A 1 179 ? -13.183 4.392 20.181 1.00 92.88 179 MET A CA 1
ATOM 1341 C C . MET A 1 179 ? -13.852 5.296 19.145 1.00 92.88 179 MET A C 1
ATOM 1343 O O . MET A 1 179 ? -14.182 4.875 18.038 1.00 92.88 179 MET A O 1
ATOM 1347 N N . THR A 1 180 ? -14.019 6.575 19.483 1.00 91.56 180 THR A N 1
ATOM 1348 C CA . THR A 1 180 ? -14.493 7.573 18.520 1.00 91.56 180 THR A CA 1
ATOM 1349 C C . THR A 1 180 ? -13.487 7.677 17.373 1.00 91.56 180 THR A C 1
ATOM 1351 O O . THR A 1 180 ? -12.299 7.912 17.621 1.00 91.56 180 THR A O 1
ATOM 1354 N N . HIS A 1 181 ? -13.959 7.526 16.131 1.00 85.62 181 HIS A N 1
ATOM 1355 C CA . HIS A 1 181 ? -13.135 7.653 14.922 1.00 85.62 181 HIS A CA 1
ATOM 1356 C C . HIS A 1 181 ? -12.334 8.959 14.931 1.00 85.62 181 HIS A C 1
ATOM 1358 O O . HIS A 1 181 ? -12.859 10.011 15.306 1.00 85.62 181 HIS A O 1
ATOM 1364 N N . ASN A 1 182 ? -11.058 8.890 14.549 1.00 86.25 182 ASN A N 1
ATOM 1365 C CA . ASN A 1 182 ? -10.107 10.007 14.579 1.00 86.25 182 ASN A CA 1
ATOM 1366 C C . ASN A 1 182 ? -9.985 10.749 15.933 1.00 86.25 182 ASN A C 1
ATOM 1368 O O . ASN A 1 182 ? -9.527 11.889 15.977 1.00 86.25 182 ASN A O 1
ATOM 1372 N N . SER A 1 183 ? -10.334 10.114 17.058 1.00 93.31 183 SER A N 1
ATOM 1373 C CA . SER A 1 183 ? -9.935 10.592 18.390 1.00 93.31 183 SER A CA 1
ATOM 1374 C C . SER A 1 183 ? -8.443 10.360 18.651 1.00 93.31 183 SER A C 1
ATOM 1376 O O . SER A 1 183 ? -7.818 9.507 18.026 1.00 93.31 183 SER A O 1
ATOM 1378 N N . ALA A 1 184 ? -7.861 11.082 19.615 1.00 93.50 184 ALA A N 1
ATOM 1379 C CA . ALA A 1 184 ? -6.448 10.915 19.967 1.00 93.50 184 ALA A CA 1
ATOM 1380 C C . ALA A 1 184 ? -6.112 9.491 20.461 1.00 93.50 184 ALA A C 1
ATOM 1382 O O . ALA A 1 184 ? -5.030 8.999 20.172 1.00 93.50 184 ALA A O 1
ATOM 1383 N N . GLU A 1 185 ? -7.046 8.815 21.140 1.00 94.50 185 GLU A N 1
ATOM 1384 C CA . GLU A 1 185 ? -6.914 7.413 21.572 1.00 94.50 185 GLU A CA 1
ATOM 1385 C C . GLU A 1 185 ? -6.840 6.463 20.361 1.00 94.50 185 GLU A C 1
ATOM 1387 O O . GLU A 1 185 ? -5.867 5.725 20.209 1.00 94.50 185 GLU A O 1
ATOM 1392 N N . TYR A 1 186 ? -7.819 6.562 19.452 1.00 92.19 186 TYR A N 1
ATOM 1393 C CA . TYR A 1 186 ? -7.870 5.803 18.196 1.00 92.19 186 TYR A CA 1
ATOM 1394 C C . TYR A 1 186 ? -6.604 6.016 17.353 1.00 92.19 186 TYR A C 1
ATOM 1396 O O . TYR A 1 186 ? -5.939 5.060 16.948 1.00 92.19 186 TYR A O 1
ATOM 1404 N N . LEU A 1 187 ? -6.228 7.279 17.132 1.00 89.50 187 LEU A N 1
ATOM 1405 C CA . LEU A 1 187 ? -5.060 7.630 16.329 1.00 89.50 187 LEU A CA 1
ATOM 1406 C C . LEU A 1 187 ? -3.757 7.176 16.992 1.00 89.50 187 LEU A C 1
ATOM 1408 O O . LEU A 1 187 ? -2.889 6.682 16.288 1.00 89.50 187 LEU A O 1
ATOM 1412 N N . HIS A 1 188 ? -3.614 7.263 18.317 1.00 94.94 188 HIS A N 1
ATOM 1413 C CA . HIS A 1 188 ? -2.420 6.780 19.017 1.00 94.94 188 HIS A CA 1
ATOM 1414 C C . HIS A 1 188 ? -2.208 5.270 18.826 1.00 94.94 188 HIS A C 1
ATOM 1416 O O . HIS A 1 188 ? -1.078 4.852 18.561 1.00 94.94 188 HIS A O 1
ATOM 1422 N N . VAL A 1 189 ? -3.273 4.462 18.902 1.00 93.62 189 VAL A N 1
ATOM 1423 C CA . VAL A 1 189 ? -3.212 3.012 18.637 1.00 93.62 189 VAL A CA 1
ATOM 1424 C C . VAL A 1 189 ? -2.798 2.730 17.194 1.00 93.62 189 VAL A C 1
ATOM 1426 O O . VAL A 1 189 ? -1.907 1.909 16.961 1.00 93.62 189 VAL A O 1
ATOM 1429 N N . VAL A 1 190 ? -3.413 3.418 16.228 1.00 87.94 190 VAL A N 1
ATOM 1430 C CA . VAL A 1 190 ? -3.129 3.231 14.796 1.00 87.94 190 VAL A CA 1
ATOM 1431 C C . VAL A 1 190 ? -1.709 3.692 14.446 1.00 87.94 190 VAL A C 1
ATOM 1433 O O . VAL A 1 190 ? -0.987 2.944 13.790 1.00 87.94 190 VAL A O 1
ATOM 1436 N N . ILE A 1 191 ? -1.270 4.860 14.934 1.00 85.00 191 ILE A N 1
ATOM 1437 C CA . ILE A 1 191 ? 0.087 5.394 14.728 1.00 85.00 191 ILE A CA 1
ATOM 1438 C C . ILE A 1 191 ? 1.132 4.416 15.262 1.00 85.00 191 ILE A C 1
ATOM 1440 O O . ILE A 1 191 ? 2.023 4.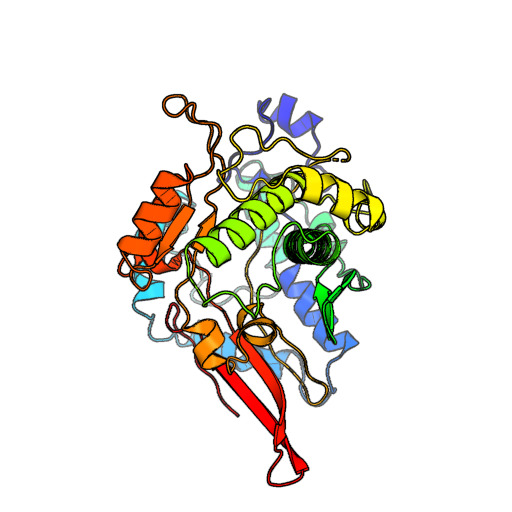027 14.516 1.00 85.00 191 ILE A O 1
ATOM 1444 N N . GLU A 1 192 ? 1.037 3.984 16.520 1.00 90.38 192 GLU A N 1
ATOM 1445 C CA . GLU A 1 192 ? 2.073 3.124 17.108 1.00 90.38 192 GLU A CA 1
ATOM 1446 C C . GLU A 1 192 ? 2.100 1.731 16.472 1.00 90.38 192 GLU A C 1
ATOM 1448 O O . GLU A 1 192 ? 3.179 1.191 16.226 1.00 90.38 192 GLU A O 1
ATOM 1453 N N . SER A 1 193 ? 0.934 1.170 16.137 1.00 88.88 193 SER A N 1
ATOM 1454 C CA . SER A 1 193 ? 0.850 -0.123 15.446 1.00 88.88 193 SER A CA 1
ATOM 1455 C C . SER A 1 193 ? 1.443 -0.050 14.038 1.00 88.88 193 SER A C 1
ATOM 1457 O O . SER A 1 193 ? 2.180 -0.953 13.643 1.00 88.88 193 SER A O 1
ATOM 1459 N N . LEU A 1 194 ? 1.194 1.041 13.303 1.00 83.38 194 LEU A N 1
ATOM 1460 C CA . LEU A 1 194 ? 1.815 1.289 12.001 1.00 83.38 194 LEU A CA 1
ATOM 1461 C C . LEU A 1 194 ? 3.313 1.590 12.120 1.00 83.38 194 LEU A C 1
ATOM 1463 O O . LEU A 1 194 ? 4.075 1.051 11.332 1.00 83.38 194 LEU A O 1
ATOM 1467 N N . ARG A 1 195 ? 3.779 2.383 13.095 1.00 83.12 195 ARG A N 1
ATOM 1468 C CA . ARG A 1 195 ? 5.220 2.651 13.285 1.00 83.12 195 ARG A CA 1
ATOM 1469 C C . ARG A 1 195 ? 5.985 1.366 13.619 1.00 83.12 195 ARG A C 1
ATOM 1471 O O . ARG A 1 195 ? 7.057 1.143 13.062 1.00 83.12 195 ARG A O 1
ATOM 1478 N N . LEU A 1 196 ? 5.426 0.495 14.467 1.00 85.44 196 LEU A N 1
ATOM 1479 C CA . LEU A 1 196 ? 5.979 -0.838 14.741 1.00 85.44 196 LEU A CA 1
ATOM 1480 C C . LEU A 1 196 ? 5.973 -1.731 13.493 1.00 85.44 196 LEU A C 1
ATOM 1482 O O . LEU A 1 196 ? 6.951 -2.443 13.271 1.00 85.44 196 LEU A O 1
ATOM 1486 N N . ALA A 1 197 ? 4.915 -1.667 12.677 1.00 84.44 197 ALA A N 1
ATOM 1487 C CA . ALA A 1 197 ? 4.809 -2.418 11.431 1.00 84.44 197 ALA A CA 1
ATOM 1488 C C . ALA A 1 197 ? 5.769 -1.908 10.347 1.00 84.44 197 ALA A C 1
ATOM 1490 O O . ALA A 1 197 ? 6.429 -2.727 9.724 1.00 84.44 197 ALA A O 1
ATOM 1491 N N . PHE A 1 198 ? 5.934 -0.597 10.145 1.00 78.94 198 PHE A N 1
ATOM 1492 C CA . PHE A 1 198 ? 6.954 -0.013 9.260 1.00 78.94 198 PHE A CA 1
ATOM 1493 C C . PHE A 1 198 ? 8.369 -0.360 9.746 1.00 78.94 198 PHE A C 1
ATOM 1495 O O . PHE A 1 198 ? 9.202 -0.816 8.967 1.00 78.94 198 PHE A O 1
ATOM 1502 N N . ALA A 1 199 ? 8.632 -0.299 11.053 1.00 80.25 199 ALA A N 1
ATOM 1503 C CA . ALA A 1 199 ? 9.889 -0.793 11.621 1.00 80.25 199 ALA A CA 1
ATOM 1504 C C . ALA A 1 199 ? 10.065 -2.324 11.541 1.00 80.25 199 ALA A C 1
ATOM 1506 O O . ALA A 1 199 ? 11.161 -2.809 11.794 1.00 80.25 199 ALA A O 1
ATOM 1507 N N . ASP A 1 200 ? 9.033 -3.083 11.166 1.00 82.19 200 ASP A N 1
ATOM 1508 C CA . ASP A 1 200 ? 9.115 -4.516 10.855 1.00 82.19 200 ASP A CA 1
ATOM 1509 C C . ASP A 1 200 ? 9.025 -4.823 9.359 1.00 82.19 200 ASP A C 1
ATOM 1511 O O . ASP A 1 200 ? 9.288 -5.963 8.992 1.00 82.19 200 ASP A O 1
ATOM 1515 N N . SER A 1 201 ? 8.699 -3.841 8.509 1.00 78.56 201 SER A N 1
ATOM 1516 C CA . SER A 1 201 ? 8.390 -4.034 7.084 1.00 78.56 201 SER A CA 1
ATOM 1517 C C . SER A 1 201 ? 9.168 -3.142 6.125 1.00 78.56 201 SER A C 1
ATOM 1519 O O . SER A 1 201 ? 9.468 -3.668 5.076 1.00 78.56 201 SER A O 1
ATOM 1521 N N . THR A 1 202 ? 9.529 -1.883 6.445 1.00 74.06 202 THR A N 1
ATOM 1522 C CA . THR A 1 202 ? 10.639 -1.072 5.849 1.00 74.06 202 THR A CA 1
ATOM 1523 C C . THR A 1 202 ? 11.991 -1.607 6.288 1.00 74.06 202 THR A C 1
ATOM 1525 O O . THR A 1 202 ? 12.989 -1.615 5.565 1.00 74.06 202 THR A O 1
ATOM 1528 N N . TYR A 1 203 ? 11.965 -2.138 7.501 1.00 76.69 203 TYR A N 1
ATOM 1529 C CA . TYR A 1 203 ? 12.667 -3.366 7.768 1.00 76.69 203 TYR A CA 1
ATOM 1530 C C . TYR A 1 203 ? 11.980 -4.504 6.920 1.00 76.69 203 TYR A C 1
ATOM 1532 O O . TYR A 1 203 ? 11.997 -4.356 5.717 1.00 76.69 203 TYR A O 1
ATOM 1540 N N . TYR A 1 204 ? 11.420 -5.639 7.331 1.00 77.19 204 TYR A N 1
ATOM 1541 C CA . TYR A 1 204 ? 11.449 -6.866 6.490 1.00 77.19 204 TYR A CA 1
ATOM 1542 C C . TYR A 1 204 ? 10.336 -7.078 5.457 1.00 77.19 204 TYR A C 1
ATOM 1544 O O . TYR A 1 204 ? 9.304 -7.678 5.755 1.00 77.19 204 TYR A O 1
ATOM 1552 N N . VAL A 1 205 ? 10.659 -6.743 4.203 1.00 79.88 205 VAL A N 1
ATOM 1553 C CA . VAL A 1 205 ? 10.007 -7.191 2.961 1.00 79.88 205 VAL A CA 1
ATOM 1554 C C . VAL A 1 205 ? 11.074 -7.259 1.855 1.00 79.88 205 VAL A C 1
ATOM 1556 O O . VAL A 1 205 ? 11.348 -6.283 1.163 1.00 79.88 205 VAL A O 1
ATOM 1559 N N . ALA A 1 206 ? 11.696 -8.425 1.691 1.00 83.50 206 ALA A N 1
ATOM 1560 C CA . ALA A 1 206 ? 12.687 -8.679 0.646 1.00 83.50 206 ALA A CA 1
ATOM 1561 C C . ALA A 1 206 ? 12.096 -9.529 -0.495 1.00 83.50 206 ALA A C 1
ATOM 1563 O O . ALA A 1 206 ? 10.927 -9.911 -0.467 1.00 83.50 206 ALA A O 1
ATOM 1564 N N . ASP A 1 207 ? 12.913 -9.829 -1.503 1.00 84.56 207 ASP A N 1
ATOM 1565 C CA . ASP A 1 207 ? 12.590 -10.826 -2.524 1.00 84.56 207 ASP A CA 1
ATOM 1566 C C . ASP A 1 207 ? 12.580 -12.239 -1.892 1.00 84.56 207 ASP A C 1
ATOM 1568 O O . ASP A 1 207 ? 13.605 -12.650 -1.336 1.00 84.56 207 ASP A O 1
ATOM 1572 N N . PRO A 1 208 ? 11.448 -12.974 -1.910 1.00 84.31 208 PRO A N 1
ATOM 1573 C CA . PRO A 1 208 ? 11.283 -14.203 -1.135 1.00 84.31 208 PRO A CA 1
ATOM 1574 C C . PRO A 1 208 ? 12.150 -15.369 -1.628 1.00 84.31 208 PRO A C 1
ATOM 1576 O O . PRO A 1 208 ? 12.473 -16.240 -0.819 1.00 84.31 208 PRO A O 1
ATOM 1579 N N . ASP A 1 209 ? 12.581 -15.370 -2.896 1.00 84.50 209 ASP A N 1
ATOM 1580 C CA . ASP A 1 209 ? 13.494 -16.392 -3.436 1.00 84.50 209 ASP A CA 1
ATOM 1581 C C . ASP A 1 209 ? 14.906 -16.269 -2.835 1.00 84.50 209 ASP A C 1
ATOM 1583 O O . ASP A 1 209 ? 15.662 -17.242 -2.775 1.00 84.50 209 ASP A O 1
ATOM 1587 N N . PHE A 1 210 ? 15.247 -15.081 -2.327 1.00 83.69 210 PHE A N 1
ATOM 1588 C CA . PHE A 1 210 ? 16.477 -14.819 -1.583 1.00 83.69 210 PHE A CA 1
ATOM 1589 C C . PHE A 1 210 ? 16.237 -14.830 -0.068 1.00 83.69 210 PHE A C 1
ATOM 1591 O O . PHE A 1 210 ? 17.116 -15.263 0.684 1.00 83.69 210 PHE A O 1
ATOM 1598 N N . TYR A 1 211 ? 15.081 -14.335 0.398 1.00 82.31 211 TYR A N 1
ATOM 1599 C CA . TYR A 1 211 ? 14.801 -14.160 1.822 1.00 82.31 211 TYR A CA 1
ATOM 1600 C C . TYR A 1 211 ? 13.304 -13.984 2.182 1.00 82.31 211 TYR A C 1
ATOM 1602 O O . TYR A 1 211 ? 12.773 -12.874 2.170 1.00 82.31 211 TYR A O 1
ATOM 1610 N N . ASP A 1 212 ? 12.632 -15.066 2.604 1.00 85.81 212 ASP A N 1
ATOM 1611 C CA . ASP A 1 212 ? 11.264 -15.029 3.162 1.00 85.81 212 ASP A CA 1
ATOM 1612 C C . ASP A 1 212 ? 11.238 -14.997 4.706 1.00 85.81 212 ASP A C 1
ATOM 1614 O O . ASP A 1 212 ? 11.779 -15.879 5.378 1.00 85.81 212 ASP A O 1
ATOM 1618 N N . MET A 1 213 ? 10.514 -14.023 5.274 1.00 84.31 213 MET A N 1
ATOM 1619 C CA . MET A 1 213 ? 10.156 -13.969 6.701 1.00 84.31 213 MET A CA 1
ATOM 1620 C C . MET A 1 213 ? 8.640 -13.902 6.979 1.00 84.31 213 MET A C 1
ATOM 1622 O O . MET A 1 213 ? 8.226 -13.916 8.146 1.00 84.31 213 MET A O 1
ATOM 1626 N N . THR A 1 214 ? 7.806 -13.886 5.936 1.00 85.00 214 THR A N 1
ATOM 1627 C CA . THR A 1 214 ? 6.350 -13.634 5.941 1.00 85.00 214 THR A CA 1
ATOM 1628 C C . THR A 1 214 ? 5.621 -14.375 7.060 1.00 85.00 214 THR A C 1
ATOM 1630 O O . THR A 1 214 ? 4.949 -13.779 7.904 1.00 85.00 214 THR A O 1
ATOM 1633 N N . LYS A 1 215 ? 5.801 -15.701 7.115 1.00 88.44 215 LYS A N 1
ATOM 1634 C CA . LYS A 1 215 ? 5.096 -16.595 8.051 1.00 88.44 215 LYS A CA 1
ATOM 1635 C C . LYS A 1 215 ? 5.457 -16.344 9.519 1.00 88.44 215 LYS A C 1
ATOM 1637 O O . LYS A 1 215 ? 4.678 -16.697 10.401 1.00 88.44 215 LYS A O 1
ATOM 1642 N N . LYS A 1 216 ? 6.620 -15.742 9.798 1.00 88.12 216 LYS A N 1
ATOM 1643 C CA . LYS A 1 216 ? 7.044 -15.386 11.160 1.00 88.12 216 LYS A CA 1
ATOM 1644 C C . LYS A 1 216 ? 6.533 -14.006 11.563 1.00 88.12 216 LYS A C 1
ATOM 1646 O O . LYS A 1 216 ? 6.056 -13.872 12.688 1.00 88.12 216 LYS A O 1
ATOM 1651 N N . LEU A 1 217 ? 6.576 -13.029 10.655 1.00 87.31 217 LEU A N 1
ATOM 1652 C CA . LEU A 1 217 ? 6.041 -11.678 10.873 1.00 87.31 217 LEU A CA 1
ATOM 1653 C C . LEU A 1 217 ? 4.535 -11.713 11.186 1.00 87.31 217 LEU A C 1
ATOM 1655 O O . LEU A 1 217 ? 4.080 -11.055 12.116 1.00 87.31 217 LEU A O 1
ATOM 1659 N N . LEU A 1 218 ? 3.781 -12.569 10.488 1.00 91.62 218 LEU A N 1
ATOM 1660 C CA . LEU A 1 218 ? 2.343 -12.776 10.713 1.00 91.62 218 LEU A CA 1
ATOM 1661 C C . LEU A 1 218 ? 2.015 -13.798 11.824 1.00 91.62 218 LEU A C 1
ATOM 1663 O O . LEU A 1 218 ? 0.848 -14.125 12.041 1.00 91.62 218 LEU A O 1
ATOM 1667 N N . SER A 1 219 ? 3.012 -14.325 12.545 1.00 92.31 219 SER A N 1
ATOM 1668 C CA . SER A 1 219 ? 2.766 -15.306 13.613 1.00 92.31 219 SER A CA 1
ATOM 1669 C C . SER A 1 219 ? 2.224 -14.641 14.883 1.00 92.31 219 SER A C 1
ATOM 1671 O O . SER A 1 219 ? 2.716 -13.595 15.312 1.00 92.31 219 SER A O 1
ATOM 1673 N N . LYS A 1 220 ? 1.239 -15.275 15.541 1.00 91.56 220 LYS A N 1
ATOM 1674 C CA . LYS A 1 220 ? 0.615 -14.733 16.764 1.00 91.56 220 LYS A CA 1
ATOM 1675 C C . LYS A 1 220 ? 1.640 -14.413 17.856 1.00 91.56 220 LYS A C 1
ATOM 1677 O O . LYS A 1 220 ? 1.549 -13.360 18.481 1.00 91.56 220 LYS A O 1
ATOM 1682 N N . ASP A 1 221 ? 2.638 -15.273 18.044 1.00 91.56 221 ASP A N 1
ATOM 1683 C CA . ASP A 1 221 ? 3.721 -15.081 19.015 1.00 91.56 221 ASP A CA 1
ATOM 1684 C C . ASP A 1 221 ? 4.569 -13.835 18.735 1.00 91.56 221 ASP A C 1
ATOM 1686 O O . ASP A 1 221 ? 5.052 -13.196 19.670 1.00 91.56 221 ASP A O 1
ATOM 1690 N N . TYR A 1 222 ? 4.788 -13.498 17.461 1.00 89.69 222 TYR A N 1
ATOM 1691 C CA . TYR A 1 222 ? 5.556 -12.321 17.059 1.00 89.69 222 TYR A CA 1
ATOM 1692 C C . TYR A 1 222 ? 4.729 -11.043 17.217 1.00 89.69 222 TYR A C 1
ATOM 1694 O O . TYR A 1 222 ? 5.163 -10.107 17.889 1.00 89.69 222 TYR A O 1
ATOM 1702 N N . LEU A 1 223 ? 3.499 -11.047 16.699 1.00 92.75 223 LEU A N 1
ATOM 1703 C CA . LEU A 1 223 ? 2.552 -9.934 16.814 1.00 92.75 223 LEU A CA 1
ATOM 1704 C C . LEU A 1 223 ? 2.258 -9.594 18.286 1.00 92.75 223 LEU A C 1
ATOM 1706 O O . LEU A 1 223 ? 2.284 -8.426 18.670 1.00 92.75 223 LEU A O 1
ATOM 1710 N N . SER A 1 224 ? 2.113 -10.614 19.141 1.00 91.56 224 SER A N 1
ATOM 1711 C CA . SER A 1 224 ? 1.949 -10.444 20.593 1.00 91.56 224 SER A CA 1
ATOM 1712 C C . SER A 1 224 ? 3.176 -9.807 21.255 1.00 91.56 224 SER A C 1
ATOM 1714 O O . SER A 1 224 ? 3.026 -9.001 22.171 1.00 91.56 224 SER A O 1
ATOM 1716 N N . LYS A 1 225 ? 4.395 -10.121 20.793 1.00 89.50 225 LYS A N 1
ATOM 1717 C CA . LYS A 1 225 ? 5.639 -9.499 21.288 1.00 89.50 225 LYS A CA 1
ATOM 1718 C C . LYS A 1 225 ? 5.775 -8.048 20.832 1.00 89.50 225 LYS A C 1
ATOM 1720 O O . LYS A 1 225 ? 6.175 -7.212 21.634 1.00 89.50 225 LYS A O 1
ATOM 1725 N N . ARG A 1 226 ? 5.398 -7.708 19.595 1.00 89.25 226 ARG A N 1
ATOM 1726 C CA . ARG A 1 226 ? 5.391 -6.305 19.135 1.00 89.25 226 ARG A CA 1
ATOM 1727 C C . ARG A 1 226 ? 4.313 -5.489 19.858 1.00 89.25 226 ARG A C 1
ATOM 1729 O O . ARG A 1 226 ? 4.607 -4.399 20.334 1.00 89.25 226 ARG A O 1
ATOM 1736 N N . ALA A 1 227 ? 3.135 -6.063 20.110 1.00 92.00 227 ALA A N 1
ATOM 1737 C CA . ALA A 1 227 ? 2.090 -5.463 20.950 1.00 92.00 227 ALA A CA 1
ATOM 1738 C C . ALA A 1 227 ? 2.521 -5.203 22.416 1.00 92.00 227 ALA A C 1
ATOM 1740 O O . ALA A 1 227 ? 1.964 -4.331 23.090 1.00 92.00 227 ALA A O 1
ATOM 1741 N N . GLN A 1 228 ? 3.554 -5.878 22.939 1.00 91.38 228 GLN A N 1
ATOM 1742 C CA . GLN A 1 228 ? 4.112 -5.533 24.255 1.00 91.38 228 GLN A CA 1
ATOM 1743 C C . GLN A 1 228 ? 4.791 -4.150 24.269 1.00 91.38 228 GLN A C 1
ATOM 1745 O O . GLN A 1 228 ? 4.768 -3.510 25.318 1.00 91.38 228 GLN A O 1
ATOM 1750 N N . LEU A 1 229 ? 5.276 -3.653 23.123 1.00 88.81 229 LEU A N 1
ATOM 1751 C CA . LEU A 1 229 ? 5.980 -2.368 22.975 1.00 88.81 229 LEU A CA 1
ATOM 1752 C C . LEU A 1 229 ? 5.057 -1.136 22.898 1.00 88.81 229 LEU A C 1
ATOM 1754 O O . LEU A 1 229 ? 5.554 -0.012 22.926 1.00 88.81 229 LEU A O 1
ATOM 1758 N N . PHE A 1 230 ? 3.739 -1.334 22.799 1.00 92.75 230 PHE A N 1
ATOM 1759 C CA . PHE A 1 230 ? 2.746 -0.259 22.880 1.00 92.75 230 PHE A CA 1
ATOM 1760 C C . PHE A 1 230 ? 2.534 0.205 24.328 1.00 92.75 230 PHE A C 1
ATOM 1762 O O . PHE A 1 230 ? 2.290 -0.623 25.213 1.00 92.75 230 PHE A O 1
ATOM 1769 N N . ASP A 1 231 ? 2.543 1.514 24.552 1.00 89.62 231 ASP A N 1
ATOM 1770 C CA . ASP A 1 231 ? 2.171 2.166 25.808 1.00 89.62 231 ASP A CA 1
ATOM 1771 C C . ASP A 1 231 ? 0.985 3.108 25.518 1.00 89.62 231 ASP A C 1
ATOM 1773 O O . ASP A 1 231 ? 1.121 3.961 24.646 1.00 89.62 231 ASP A O 1
ATOM 1777 N N . PRO A 1 232 ? -0.176 2.977 26.189 1.00 91.69 232 PRO A N 1
ATOM 1778 C CA . PRO A 1 232 ? -1.345 3.822 25.922 1.00 91.69 232 PRO A CA 1
ATOM 1779 C C . PRO A 1 232 ? -1.199 5.269 26.425 1.00 91.69 232 PRO A C 1
ATOM 1781 O O . PRO A 1 232 ? -2.113 6.070 26.237 1.00 91.69 232 PRO A O 1
ATOM 1784 N N . THR A 1 233 ? -0.101 5.600 27.115 1.00 91.19 233 THR A N 1
ATOM 1785 C CA . THR A 1 233 ? 0.124 6.915 27.737 1.00 91.19 233 THR A CA 1
ATOM 1786 C C . THR A 1 233 ? 1.179 7.769 27.034 1.00 91.19 233 THR A C 1
ATOM 1788 O O . THR A 1 233 ? 1.381 8.914 27.439 1.00 91.19 233 THR A O 1
ATOM 1791 N N . LYS A 1 234 ? 1.870 7.237 26.013 1.00 90.56 234 LYS A N 1
ATOM 1792 C CA . LYS A 1 234 ? 2.948 7.935 25.291 1.00 90.56 234 LYS A CA 1
ATOM 1793 C C . LYS A 1 234 ? 3.363 7.226 23.999 1.00 90.56 234 LYS A C 1
ATOM 1795 O O . LYS A 1 234 ? 3.420 6.002 23.925 1.00 90.56 234 LYS A O 1
ATOM 1800 N N . ALA A 1 235 ? 3.781 8.015 23.016 1.00 85.94 235 ALA A N 1
ATOM 1801 C CA . ALA A 1 235 ? 4.489 7.563 21.829 1.00 85.94 235 ALA A CA 1
ATOM 1802 C C . ALA A 1 235 ? 5.825 6.899 22.199 1.00 85.94 235 ALA A C 1
ATOM 1804 O O . ALA A 1 235 ? 6.578 7.376 23.057 1.00 85.94 235 ALA A O 1
ATOM 1805 N N . ASN A 1 236 ? 6.159 5.805 21.521 1.00 80.56 236 ASN A N 1
ATOM 1806 C CA . ASN A 1 236 ? 7.416 5.108 21.715 1.00 80.56 236 ASN A CA 1
ATOM 1807 C C . ASN A 1 236 ? 8.560 5.868 21.012 1.00 80.56 236 ASN A C 1
ATOM 1809 O O . ASN A 1 236 ? 8.542 6.083 19.795 1.00 80.56 236 ASN A O 1
ATOM 1813 N N . VAL A 1 237 ? 9.556 6.275 21.804 1.00 78.00 237 VAL A N 1
ATOM 1814 C CA . VAL A 1 237 ? 10.790 6.953 21.360 1.00 78.00 237 VAL A CA 1
ATOM 1815 C C . VAL A 1 237 ? 11.844 5.993 20.803 1.00 78.00 237 VAL A C 1
ATOM 1817 O O . VAL A 1 237 ? 12.761 6.435 20.126 1.00 78.00 237 VAL A O 1
ATOM 1820 N N . ASN A 1 238 ? 11.737 4.693 21.083 1.00 72.38 238 ASN A N 1
ATOM 1821 C CA . ASN A 1 238 ? 12.719 3.667 20.732 1.00 72.38 238 ASN A CA 1
ATOM 1822 C C . ASN A 1 238 ? 12.053 2.580 19.879 1.00 72.38 238 ASN A C 1
ATOM 1824 O O . ASN A 1 238 ? 12.031 1.402 20.246 1.00 72.38 238 ASN A O 1
ATOM 1828 N N . ILE A 1 239 ? 11.484 2.979 18.739 1.00 69.94 239 ILE A N 1
ATOM 1829 C CA . ILE A 1 239 ? 10.975 2.024 17.752 1.00 69.94 239 ILE A CA 1
ATOM 1830 C C . ILE A 1 239 ? 12.156 1.482 16.946 1.00 69.94 239 ILE A C 1
ATOM 1832 O O . ILE A 1 239 ? 12.495 1.973 15.873 1.00 69.94 239 ILE A O 1
ATOM 1836 N N . ASP A 1 240 ? 12.787 0.455 17.509 1.00 66.00 240 ASP A N 1
ATOM 1837 C CA . ASP A 1 240 ? 13.661 -0.444 16.765 1.00 66.00 240 ASP A CA 1
ATOM 1838 C C . ASP A 1 240 ? 12.835 -1.573 16.124 1.00 66.00 240 ASP A C 1
ATOM 1840 O O . ASP A 1 240 ? 11.716 -1.918 16.545 1.00 66.00 240 ASP A O 1
ATOM 1844 N N . LYS A 1 241 ? 13.419 -2.163 15.090 1.00 63.22 241 LYS A N 1
ATOM 1845 C CA . LYS A 1 241 ? 12.920 -3.357 14.411 1.00 63.22 241 LYS A CA 1
ATOM 1846 C C . LYS A 1 241 ? 12.711 -4.526 15.367 1.00 63.22 241 LYS A C 1
ATOM 1848 O O . LYS A 1 241 ? 13.509 -4.771 16.274 1.00 63.22 241 LYS A O 1
ATOM 1853 N N . GLY A 1 242 ? 11.679 -5.323 15.128 1.00 50.62 242 GLY A N 1
ATOM 1854 C CA . GLY A 1 242 ? 11.688 -6.700 15.591 1.00 50.62 242 GLY A CA 1
ATOM 1855 C C . GLY A 1 242 ? 12.730 -7.509 14.810 1.00 50.62 242 GLY A C 1
ATOM 1856 O O . GLY A 1 242 ? 13.130 -7.161 13.700 1.00 50.62 242 GLY A O 1
ATOM 1857 N N . SER A 1 243 ? 13.179 -8.627 15.378 1.00 37.41 243 SER A N 1
ATOM 1858 C CA . SER A 1 243 ? 14.036 -9.581 14.666 1.00 37.41 243 SER A CA 1
ATOM 1859 C C . SER A 1 243 ? 13.222 -10.821 14.285 1.00 37.41 243 SER A C 1
ATOM 1861 O O . SER A 1 243 ? 12.607 -11.407 15.189 1.00 37.41 243 SER A O 1
ATOM 1863 N N . PRO A 1 244 ? 13.219 -11.285 13.013 1.00 34.94 244 PRO A N 1
ATOM 1864 C CA . PRO A 1 244 ? 13.952 -10.812 11.807 1.00 34.94 244 PRO A CA 1
ATOM 1865 C C . PRO A 1 244 ? 13.036 -10.010 10.834 1.00 34.94 244 PRO A C 1
ATOM 1867 O O . PRO A 1 244 ? 11.878 -10.405 10.715 1.00 34.94 244 PRO A O 1
ATOM 1870 N N . VAL A 1 245 ? 13.382 -8.824 10.250 1.00 40.25 245 VAL A N 1
ATOM 1871 C CA . VAL A 1 245 ? 15.107 -7.489 8.309 1.00 40.25 245 VAL A CA 1
ATOM 1872 C C . VAL A 1 245 ? 14.707 -6.953 6.769 1.00 40.25 245 VAL A C 1
ATOM 1874 O O . VAL A 1 245 ? 14.559 -7.781 5.874 1.00 40.25 245 VAL A O 1
ATOM 1877 N N . ASN A 1 246 ? 14.716 -5.605 6.438 1.00 35.03 246 ASN A N 1
ATOM 1878 C CA . ASN A 1 246 ? 14.760 -4.704 5.161 1.00 35.03 246 ASN A CA 1
ATOM 1879 C C . ASN A 1 246 ? 13.851 -4.734 3.838 1.00 35.03 246 ASN A C 1
ATOM 1881 O O . ASN A 1 246 ? 13.608 -5.818 3.317 1.00 35.03 246 ASN A O 1
ATOM 1885 N N . SER A 1 247 ? 13.392 -3.542 3.284 1.00 34.34 247 SER A N 1
ATOM 1886 C CA . SER A 1 247 ? 12.467 -3.333 2.077 1.00 34.34 247 SER A CA 1
ATOM 1887 C C . SER A 1 247 ? 12.241 -1.931 1.350 1.00 34.34 247 SER A C 1
ATOM 1889 O O . SER A 1 247 ? 12.994 -0.988 1.591 1.00 34.34 247 SER A O 1
ATOM 1891 N N . SER A 1 248 ? 11.184 -1.789 0.471 1.00 36.03 248 SER A N 1
ATOM 1892 C CA . SER A 1 248 ? 10.651 -0.572 -0.253 1.00 36.03 248 SER A CA 1
ATOM 1893 C C . SER A 1 248 ? 9.110 -0.567 -0.651 1.00 36.03 248 SER A C 1
ATOM 1895 O O . SER A 1 248 ? 8.421 -1.529 -0.327 1.00 36.03 248 SER A O 1
ATOM 1897 N N . ASP A 1 249 ? 8.572 0.487 -1.332 1.00 35.09 249 ASP A N 1
ATOM 1898 C CA . ASP A 1 249 ? 7.144 1.010 -1.382 1.00 35.09 249 ASP A CA 1
ATOM 1899 C C . ASP A 1 249 ? 6.485 1.162 -2.824 1.00 35.09 249 ASP A C 1
ATOM 1901 O O . ASP A 1 249 ? 7.194 0.970 -3.813 1.00 35.09 249 ASP A O 1
ATOM 1905 N N . THR A 1 250 ? 5.162 1.445 -3.039 1.00 35.78 250 THR A N 1
ATOM 1906 C CA . THR A 1 250 ? 4.436 1.381 -4.382 1.00 35.78 250 THR A CA 1
ATOM 1907 C C . THR A 1 250 ? 3.094 2.205 -4.565 1.00 35.78 250 THR A C 1
ATOM 1909 O O . THR A 1 250 ? 2.591 2.827 -3.637 1.00 35.78 250 THR A O 1
ATOM 1912 N N . VAL A 1 251 ? 2.496 2.242 -5.787 1.00 30.69 251 VAL A N 1
ATOM 1913 C CA . VAL A 1 251 ? 1.234 2.938 -6.229 1.00 30.69 251 VAL A CA 1
ATOM 1914 C C . VAL A 1 251 ? 0.026 1.974 -6.434 1.00 30.69 251 VAL A C 1
ATOM 1916 O O . VAL A 1 251 ? 0.228 0.794 -6.700 1.00 30.69 251 VAL A O 1
ATOM 1919 N N . TYR A 1 252 ? -1.232 2.461 -6.368 1.00 41.38 252 TYR A N 1
ATOM 1920 C CA . TYR A 1 252 ? -2.477 1.654 -6.314 1.00 41.38 252 TYR A CA 1
ATOM 1921 C C . TYR A 1 252 ? -3.569 2.018 -7.354 1.00 41.38 252 TYR A C 1
ATOM 1923 O O . TYR A 1 252 ? -3.786 3.195 -7.642 1.00 41.38 252 TYR A O 1
ATOM 1931 N N . PHE A 1 253 ? -4.320 1.017 -7.842 1.00 32.53 253 PHE A N 1
ATOM 1932 C CA . PHE A 1 253 ? -5.645 1.149 -8.486 1.00 32.53 253 PHE A CA 1
ATOM 1933 C C . PHE A 1 253 ? -6.485 -0.126 -8.250 1.00 32.53 253 PHE A C 1
ATOM 1935 O O . PHE A 1 253 ? -5.959 -1.128 -7.767 1.00 32.53 253 PHE A O 1
ATOM 1942 N N . THR A 1 254 ? -7.792 -0.123 -8.545 1.00 46.22 254 THR A N 1
ATOM 1943 C CA . THR A 1 254 ? -8.674 -1.284 -8.292 1.00 46.22 254 THR A CA 1
ATOM 1944 C C . THR A 1 254 ? -9.803 -1.403 -9.312 1.00 46.22 254 THR A C 1
ATOM 1946 O O . THR A 1 254 ? -10.480 -0.426 -9.616 1.00 46.22 254 THR A O 1
ATOM 1949 N N . VAL A 1 255 ? -10.027 -2.628 -9.795 1.00 40.66 255 VAL A N 1
ATOM 1950 C CA . VAL A 1 255 ? -11.184 -3.048 -10.600 1.00 40.66 255 VAL A CA 1
ATOM 1951 C C . VAL A 1 255 ? -11.684 -4.366 -10.011 1.00 40.66 255 VAL A C 1
ATOM 1953 O O . VAL A 1 255 ? -10.875 -5.210 -9.631 1.00 40.66 255 VAL A O 1
ATOM 1956 N N . VAL A 1 256 ? -13.001 -4.542 -9.909 1.00 44.28 256 VAL A N 1
ATOM 1957 C CA . VAL A 1 256 ? -13.626 -5.696 -9.248 1.00 44.28 256 VAL A CA 1
ATOM 1958 C C . VAL A 1 256 ? -14.684 -6.301 -10.173 1.00 44.28 256 VAL A C 1
ATOM 1960 O O . VAL A 1 256 ? -15.538 -5.580 -10.685 1.00 44.28 256 VAL A O 1
ATOM 1963 N N . ASP A 1 257 ? -14.606 -7.615 -10.409 1.00 45.28 257 ASP A N 1
ATOM 1964 C CA . ASP A 1 257 ? -15.586 -8.369 -11.205 1.00 45.28 257 ASP A CA 1
ATOM 1965 C C . ASP A 1 257 ? -16.801 -8.793 -10.352 1.00 45.28 257 ASP A C 1
ATOM 1967 O O . ASP A 1 257 ? -16.960 -8.383 -9.204 1.00 45.28 257 ASP A O 1
ATOM 1971 N N . GLU A 1 258 ? -17.664 -9.665 -10.882 1.00 39.19 258 GLU A N 1
ATOM 1972 C CA . GLU A 1 258 ? -18.845 -10.182 -10.176 1.00 39.19 258 GLU A CA 1
ATOM 1973 C C . GLU A 1 258 ? -18.568 -10.862 -8.807 1.00 39.19 258 GLU A C 1
ATOM 1975 O O . GLU A 1 258 ? -19.523 -11.164 -8.079 1.00 39.19 258 GLU A O 1
ATOM 1980 N N . LYS A 1 259 ? -17.304 -11.144 -8.454 1.00 39.12 259 LYS A N 1
ATOM 1981 C CA . LYS A 1 259 ? -16.899 -11.985 -7.311 1.00 39.12 259 LYS A CA 1
ATOM 1982 C C . LYS A 1 259 ? -16.453 -11.182 -6.083 1.00 39.12 259 LYS A C 1
ATOM 1984 O O . LYS A 1 259 ? -16.582 -11.703 -4.980 1.00 39.12 259 LYS A O 1
ATOM 1989 N N . GLY A 1 260 ? -16.078 -9.909 -6.252 1.00 36.28 260 GLY A N 1
ATOM 1990 C CA . GLY A 1 260 ? -15.897 -8.947 -5.152 1.00 36.28 260 GLY A CA 1
ATOM 1991 C C . GLY A 1 260 ? -14.538 -8.983 -4.432 1.00 36.28 260 GLY A C 1
ATOM 1992 O O . GLY A 1 260 ? -13.995 -10.061 -4.215 1.00 36.28 260 GLY A O 1
ATOM 1993 N N . ASN A 1 261 ? -14.026 -7.800 -4.039 1.00 37.91 261 ASN A N 1
ATOM 1994 C CA . ASN A 1 261 ? -13.418 -7.459 -2.727 1.00 37.91 261 ASN A CA 1
ATOM 1995 C C . ASN A 1 261 ? -12.401 -6.296 -2.813 1.00 37.91 261 ASN A C 1
ATOM 1997 O O . ASN A 1 261 ? -11.452 -6.352 -3.588 1.00 37.91 261 ASN A O 1
ATOM 2001 N N . ALA A 1 262 ? -12.550 -5.298 -1.935 1.00 41.38 262 ALA A N 1
ATOM 2002 C CA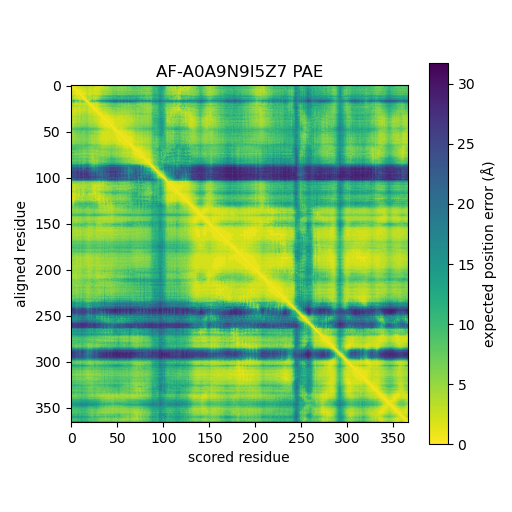 . ALA A 1 262 ? -11.534 -4.312 -1.538 1.00 41.38 262 ALA A CA 1
ATOM 2003 C C . ALA A 1 262 ? -11.904 -3.770 -0.140 1.00 41.38 262 ALA A C 1
ATOM 2005 O O . ALA A 1 262 ? -13.093 -3.692 0.176 1.00 41.38 262 ALA A O 1
ATOM 2006 N N . LEU A 1 263 ? -10.934 -3.433 0.725 1.00 46.19 263 LEU A N 1
ATOM 2007 C CA . LEU A 1 263 ? -11.218 -3.165 2.146 1.00 46.19 263 LEU A CA 1
ATOM 2008 C C . LEU A 1 263 ? -10.292 -2.119 2.796 1.00 46.19 263 LEU A C 1
ATOM 2010 O O . LEU A 1 263 ? -9.113 -2.033 2.478 1.00 46.19 263 LEU A O 1
ATOM 2014 N N . LEU A 1 264 ? -10.832 -1.357 3.759 1.00 57.09 264 LEU A N 1
ATOM 2015 C CA . LEU A 1 264 ? -10.118 -0.365 4.574 1.00 57.09 264 LEU A CA 1
ATOM 2016 C C . LEU A 1 264 ? -10.598 -0.413 6.041 1.00 57.09 264 LEU A C 1
ATOM 2018 O O . LEU A 1 264 ? -11.774 -0.682 6.293 1.00 57.09 264 LEU A O 1
ATOM 2022 N N . LEU A 1 265 ? -9.723 -0.085 7.005 1.00 56.56 265 LEU A N 1
ATOM 2023 C CA . LEU A 1 265 ? -10.015 -0.051 8.456 1.00 56.56 265 LEU A CA 1
ATOM 2024 C C . LEU A 1 265 ? -11.335 0.657 8.818 1.00 56.56 265 LEU A C 1
ATOM 2026 O O . LEU A 1 265 ? -12.097 0.156 9.646 1.00 56.56 265 LEU A O 1
ATOM 2030 N N . ASN A 1 266 ? -11.631 1.785 8.165 1.00 63.25 266 ASN A N 1
ATOM 2031 C CA . ASN A 1 266 ? -12.831 2.594 8.415 1.00 63.25 266 ASN A CA 1
ATOM 2032 C C . ASN A 1 266 ? -14.141 1.823 8.135 1.00 63.25 266 ASN A C 1
ATOM 2034 O O . ASN A 1 266 ? -15.145 2.053 8.812 1.00 63.25 266 ASN A O 1
ATOM 2038 N N . LEU A 1 267 ? -14.129 0.875 7.186 1.00 66.06 267 LEU A N 1
ATOM 2039 C CA . LEU A 1 267 ? -15.266 -0.013 6.914 1.00 66.06 267 LEU A CA 1
ATOM 2040 C C . LEU A 1 267 ? -15.503 -0.953 8.113 1.00 66.06 267 LEU A C 1
ATOM 2042 O O . LEU A 1 267 ? -16.609 -1.019 8.641 1.00 66.06 267 LEU A O 1
ATOM 2046 N N . LEU A 1 268 ? -14.445 -1.623 8.592 1.00 69.44 268 LEU A N 1
ATOM 2047 C CA . LEU A 1 268 ? -14.524 -2.645 9.649 1.00 69.44 268 LEU A CA 1
ATOM 2048 C C . LEU A 1 268 ? -14.708 -2.102 11.069 1.00 69.44 268 LEU A C 1
ATOM 2050 O O . LEU A 1 268 ? -15.245 -2.809 11.928 1.00 69.44 268 LEU A O 1
ATOM 2054 N N . HIS A 1 269 ? -14.217 -0.896 11.361 1.00 73.06 269 HIS A N 1
ATOM 2055 C CA . HIS A 1 269 ? -14.300 -0.339 12.713 1.00 73.06 269 HIS A CA 1
ATOM 2056 C C . HIS A 1 269 ? -15.463 0.619 12.922 1.00 73.06 269 HIS A C 1
ATOM 2058 O O . HIS A 1 269 ? -16.047 0.611 14.005 1.00 73.06 269 HIS A O 1
ATOM 2064 N N . HIS A 1 270 ? -15.849 1.382 11.901 1.00 75.81 270 HIS A N 1
ATOM 2065 C CA . HIS A 1 270 ? -16.856 2.437 12.041 1.00 75.81 270 HIS A CA 1
ATOM 2066 C C . HIS A 1 270 ? -18.059 2.255 11.106 1.00 75.81 270 HIS A C 1
ATOM 2068 O O . HIS A 1 270 ? -18.916 3.133 11.039 1.00 75.81 270 HIS A O 1
ATOM 2074 N N . SER A 1 271 ? -18.161 1.105 10.421 1.00 76.19 271 SER A N 1
ATOM 2075 C CA . SER A 1 271 ? -19.255 0.779 9.488 1.00 76.19 271 SER A CA 1
ATOM 2076 C C . SER A 1 271 ? -19.459 1.843 8.400 1.00 76.19 271 SER A C 1
ATOM 2078 O O . SER A 1 271 ? -20.580 2.086 7.946 1.00 76.19 271 SER A O 1
ATOM 2080 N N . CYS A 1 272 ? -18.378 2.516 7.991 1.00 76.88 272 CYS A N 1
ATOM 2081 C CA . CYS A 1 272 ? -18.429 3.487 6.907 1.00 76.88 272 CYS A CA 1
ATOM 2082 C C . CYS A 1 272 ? -18.826 2.805 5.589 1.00 76.88 272 CYS A C 1
ATOM 2084 O O . CYS A 1 272 ? -18.450 1.668 5.327 1.00 76.88 272 CYS A O 1
ATOM 2086 N N . ASN A 1 273 ? -19.533 3.531 4.722 1.00 84.62 273 ASN A N 1
ATOM 2087 C CA . ASN A 1 273 ? -19.638 3.156 3.310 1.00 84.62 273 ASN A CA 1
ATOM 2088 C C . ASN A 1 273 ? -18.322 3.511 2.567 1.00 84.62 273 ASN A C 1
ATOM 2090 O O . ASN A 1 273 ? -17.549 4.322 3.088 1.00 84.62 273 ASN A O 1
ATOM 2094 N N . PRO A 1 274 ? -18.081 2.975 1.353 1.00 84.25 274 PRO A N 1
ATOM 2095 C CA . PRO A 1 274 ? -16.868 3.216 0.566 1.00 84.25 274 PRO A CA 1
ATOM 2096 C C . PRO A 1 274 ? -16.459 4.686 0.432 1.00 84.25 274 PRO A C 1
ATOM 2098 O O . PRO A 1 274 ? -15.301 5.014 0.680 1.00 84.25 274 PRO A O 1
ATOM 2101 N N . GLN A 1 275 ? -17.396 5.586 0.117 1.00 87.19 275 GLN A N 1
ATOM 2102 C CA . GLN A 1 275 ? -17.082 7.006 -0.050 1.00 87.19 275 GLN A CA 1
ATOM 2103 C C . GLN A 1 275 ? -16.717 7.657 1.291 1.00 87.19 275 GLN A C 1
ATOM 2105 O O . GLN A 1 275 ? -15.645 8.234 1.416 1.00 87.19 275 GLN A O 1
ATOM 2110 N N . THR A 1 276 ? -17.515 7.468 2.347 1.00 84.88 276 THR A N 1
ATOM 2111 C CA . THR A 1 276 ? -17.205 8.011 3.688 1.00 84.88 276 THR A CA 1
ATOM 2112 C C . THR A 1 276 ? -15.892 7.459 4.272 1.00 84.88 276 THR A C 1
ATOM 2114 O O . THR A 1 276 ? -15.178 8.164 4.994 1.00 84.88 276 THR A O 1
ATOM 2117 N N . ALA A 1 277 ? -15.543 6.211 3.950 1.00 80.88 277 ALA A N 1
ATOM 2118 C CA . ALA A 1 277 ? -14.278 5.599 4.346 1.00 80.88 277 ALA A CA 1
ATOM 2119 C C . ALA A 1 277 ? -13.066 6.252 3.662 1.00 80.88 277 ALA A C 1
ATOM 2121 O O . ALA A 1 277 ? -12.025 6.390 4.307 1.00 80.88 277 ALA A O 1
ATOM 2122 N N . LEU A 1 278 ? -13.216 6.676 2.402 1.00 82.19 278 LEU A N 1
ATOM 2123 C CA . LEU A 1 278 ? -12.213 7.427 1.643 1.00 82.19 278 LEU A CA 1
ATOM 2124 C C . LEU A 1 278 ? -12.162 8.902 2.045 1.00 82.19 278 LEU A C 1
ATOM 2126 O O . LEU A 1 278 ? -11.068 9.452 2.175 1.00 82.19 278 LEU A O 1
ATOM 2130 N N . ASP A 1 279 ? -13.311 9.537 2.267 1.00 85.56 279 ASP A N 1
ATOM 2131 C CA . ASP A 1 279 ? -13.405 10.959 2.600 1.00 85.56 279 ASP A CA 1
ATOM 2132 C C . ASP A 1 279 ? -12.766 11.272 3.958 1.00 85.56 279 ASP A C 1
ATOM 2134 O O . ASP A 1 279 ? -12.125 12.314 4.107 1.00 85.56 279 ASP A O 1
ATOM 2138 N N . SER A 1 280 ? -12.900 10.347 4.921 1.00 84.50 280 SER A N 1
ATOM 2139 C CA . SER A 1 280 ? -12.348 10.434 6.282 1.00 84.50 280 SER A CA 1
ATOM 2140 C C . SER A 1 280 ? -10.941 11.056 6.322 1.00 84.50 280 SER A C 1
ATOM 2142 O O . SER A 1 280 ? -10.060 10.581 5.599 1.00 84.50 280 SER A O 1
ATOM 2144 N N . PRO A 1 281 ? -10.696 12.074 7.175 1.00 84.88 281 PRO A N 1
ATOM 2145 C CA . PRO A 1 281 ? -9.375 12.675 7.336 1.00 84.88 281 PRO A CA 1
ATOM 2146 C C . PRO A 1 281 ? -8.321 11.634 7.718 1.00 84.88 281 PRO A C 1
ATOM 2148 O O . PRO A 1 281 ? -8.568 10.779 8.572 1.00 84.88 281 PRO A O 1
ATOM 2151 N N . ARG A 1 282 ? -7.155 11.713 7.082 1.00 83.00 282 ARG A N 1
ATOM 2152 C CA . ARG A 1 282 ? -6.078 10.727 7.193 1.00 83.00 282 ARG A CA 1
ATOM 2153 C C . ARG A 1 282 ? -4.892 11.238 7.997 1.00 83.00 282 ARG A C 1
ATOM 2155 O O . ARG A 1 282 ? -4.723 12.433 8.250 1.00 83.00 282 ARG A O 1
ATOM 2162 N N . ILE A 1 283 ? -4.054 10.273 8.347 1.00 82.75 283 ILE A N 1
ATOM 2163 C CA . ILE A 1 283 ? -2.714 10.457 8.887 1.00 82.75 283 ILE A CA 1
ATOM 2164 C C . ILE A 1 283 ? -1.708 9.776 7.953 1.00 82.75 283 ILE A C 1
ATOM 2166 O O . ILE A 1 283 ? -2.056 8.829 7.247 1.00 82.75 283 ILE A O 1
ATOM 2170 N N . LEU A 1 284 ? -0.467 10.246 7.964 1.00 75.75 284 LEU A N 1
ATOM 2171 C CA . LEU A 1 284 ? 0.672 9.650 7.275 1.00 75.75 284 LEU A CA 1
ATOM 2172 C C . LEU A 1 284 ? 1.860 9.670 8.236 1.00 75.75 284 LEU A C 1
ATOM 2174 O O . LEU A 1 284 ? 2.199 10.722 8.776 1.00 75.75 284 LEU A O 1
ATOM 2178 N N . ILE A 1 285 ? 2.498 8.522 8.439 1.00 75.19 285 ILE A N 1
ATOM 2179 C CA . ILE A 1 285 ? 3.793 8.455 9.119 1.00 75.19 285 ILE A CA 1
ATOM 2180 C C . ILE A 1 285 ? 4.847 8.786 8.066 1.00 75.19 285 ILE A C 1
ATOM 2182 O O . ILE A 1 285 ? 4.982 8.067 7.079 1.00 75.19 285 ILE A O 1
ATOM 2186 N N . GLU A 1 286 ? 5.557 9.896 8.241 1.00 65.44 286 GLU A N 1
ATOM 2187 C CA . GLU A 1 286 ? 6.644 10.270 7.339 1.00 65.44 286 GLU A CA 1
ATOM 2188 C C . GLU A 1 286 ? 7.849 9.338 7.568 1.00 65.44 286 GLU A C 1
ATOM 2190 O O . GLU A 1 286 ? 8.137 8.991 8.723 1.00 65.44 286 GLU A O 1
ATOM 2195 N N . PRO A 1 287 ? 8.576 8.931 6.507 1.00 58.94 287 PRO A N 1
ATOM 2196 C CA . PRO A 1 287 ? 9.794 8.141 6.645 1.00 58.94 287 PRO A CA 1
ATOM 2197 C C . PRO A 1 287 ? 10.779 8.788 7.623 1.00 58.94 287 PRO A C 1
ATOM 2199 O O . PRO A 1 287 ? 10.913 10.013 7.672 1.00 58.94 287 PRO A O 1
ATOM 2202 N N . HIS A 1 288 ? 11.496 7.974 8.399 1.00 51.84 288 HIS A N 1
ATOM 2203 C CA . HIS A 1 288 ? 12.408 8.472 9.429 1.00 51.84 288 HIS A CA 1
ATOM 2204 C C . HIS A 1 288 ? 13.714 9.017 8.821 1.00 51.84 288 HIS A C 1
ATOM 2206 O O . HIS A 1 288 ? 14.774 8.397 8.918 1.00 5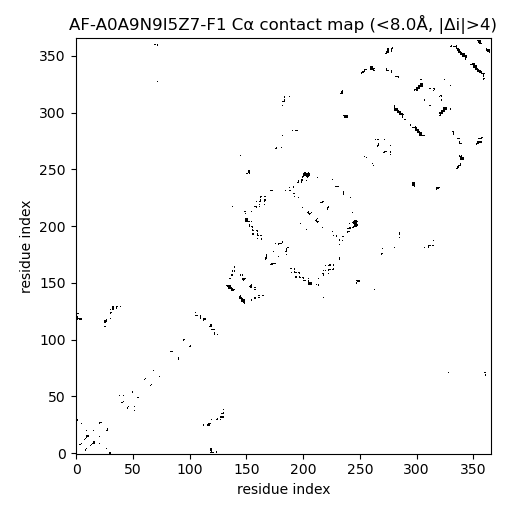1.84 288 HIS A O 1
ATOM 2212 N N . ILE A 1 289 ? 13.654 10.200 8.208 1.00 42.97 289 ILE A N 1
ATOM 2213 C CA . ILE A 1 289 ? 14.817 10.888 7.636 1.00 42.97 289 ILE A CA 1
ATOM 2214 C C . ILE A 1 289 ? 15.734 11.360 8.774 1.00 42.97 289 ILE A C 1
ATOM 2216 O O . ILE A 1 289 ? 15.570 12.454 9.317 1.00 42.97 289 ILE A O 1
ATOM 2220 N N . THR A 1 290 ? 16.739 10.552 9.120 1.00 37.69 290 THR A N 1
ATOM 2221 C CA . THR A 1 290 ? 17.865 10.974 9.967 1.00 37.69 290 THR A CA 1
ATOM 2222 C C . THR A 1 290 ? 18.721 11.991 9.217 1.00 37.69 290 THR A C 1
ATOM 2224 O O . THR A 1 290 ? 19.716 11.649 8.577 1.00 37.69 290 THR A O 1
ATOM 2227 N N . SER A 1 291 ? 18.309 13.255 9.268 1.00 35.72 291 SER A N 1
ATOM 2228 C CA . SER A 1 291 ? 19.100 14.376 8.767 1.00 35.72 291 SER A CA 1
ATOM 2229 C C . SER A 1 291 ? 20.242 14.716 9.733 1.00 35.72 291 SER A C 1
ATOM 2231 O O . SER A 1 291 ? 20.231 14.344 10.904 1.00 35.72 291 SER A O 1
ATOM 2233 N N . LEU A 1 292 ? 21.222 15.499 9.275 1.00 34.69 292 LEU A N 1
ATOM 2234 C CA . LEU A 1 292 ? 22.301 16.006 10.139 1.00 34.69 292 LEU A CA 1
ATOM 2235 C C . LEU A 1 292 ? 21.815 17.009 11.212 1.00 34.69 292 LEU A C 1
ATOM 2237 O O . LEU A 1 292 ? 22.601 17.405 12.074 1.00 34.69 292 LEU A O 1
ATOM 2241 N N . ILE A 1 293 ? 20.546 17.433 11.148 1.00 38.16 293 ILE A N 1
ATOM 2242 C CA . ILE A 1 293 ? 19.960 18.507 11.961 1.00 38.16 293 ILE A CA 1
ATOM 2243 C C . ILE A 1 293 ? 18.932 17.947 12.955 1.00 38.16 293 ILE A C 1
ATOM 2245 O O . ILE A 1 293 ? 18.998 18.267 14.142 1.00 38.16 293 ILE A O 1
ATOM 2249 N N . ASP A 1 294 ? 18.018 17.089 12.496 1.00 41.47 294 ASP A N 1
ATOM 2250 C CA . ASP A 1 294 ? 17.020 16.434 13.346 1.00 41.47 294 ASP A CA 1
ATOM 2251 C C . ASP A 1 294 ? 17.527 15.067 13.831 1.00 41.47 294 ASP A C 1
ATOM 2253 O O . ASP A 1 294 ? 17.713 14.133 13.049 1.00 41.47 294 ASP A O 1
ATOM 2257 N N . LYS A 1 295 ? 17.765 14.978 15.144 1.00 44.91 295 LYS A N 1
ATOM 2258 C CA . LYS A 1 295 ? 18.198 13.764 15.856 1.00 44.91 295 LYS A CA 1
ATOM 2259 C C . LYS A 1 295 ? 17.072 13.112 16.661 1.00 44.91 295 LYS A C 1
ATOM 2261 O O . LYS A 1 295 ? 17.355 12.247 17.491 1.00 44.91 295 LYS A O 1
ATOM 2266 N N . SER A 1 296 ? 15.825 13.552 16.498 1.00 49.97 296 SER A N 1
ATOM 2267 C CA . SER A 1 296 ? 14.703 12.900 17.165 1.00 49.97 296 SER A CA 1
ATOM 2268 C C . SER A 1 296 ? 14.510 11.483 16.622 1.00 49.97 296 SER A C 1
ATOM 2270 O O . SER A 1 296 ? 14.703 11.220 15.440 1.00 49.97 296 SER A O 1
ATOM 2272 N N . SER A 1 297 ? 14.160 10.557 17.513 1.00 58.81 297 SER A N 1
ATOM 2273 C CA . SER A 1 297 ? 13.914 9.143 17.205 1.00 58.81 297 SER A CA 1
ATOM 2274 C C . SER A 1 297 ? 12.423 8.844 16.968 1.00 58.81 297 SER A C 1
ATOM 2276 O O . SER A 1 297 ? 11.952 7.713 17.122 1.00 58.81 297 SER A O 1
ATOM 2278 N N . ILE A 1 298 ? 11.652 9.884 16.630 1.00 64.31 298 ILE A N 1
ATOM 2279 C CA . ILE A 1 298 ? 10.220 9.825 16.338 1.00 64.31 298 ILE A CA 1
ATOM 2280 C C . ILE A 1 298 ? 9.981 10.404 14.942 1.00 64.31 298 ILE A C 1
ATOM 2282 O O . ILE A 1 298 ? 10.131 11.599 14.704 1.00 64.31 298 ILE A O 1
ATOM 2286 N N . SER A 1 299 ? 9.544 9.527 14.040 1.00 68.00 299 SER A N 1
ATOM 2287 C CA . SER A 1 299 ? 8.961 9.855 12.737 1.00 68.00 299 SER A CA 1
ATOM 2288 C C . SER A 1 299 ? 7.843 10.895 12.867 1.00 68.00 299 SER A C 1
ATOM 2290 O O . SER A 1 299 ? 6.928 10.709 13.676 1.00 68.00 299 SER A O 1
ATOM 2292 N N . TYR A 1 300 ? 7.867 11.938 12.034 1.00 79.44 300 TYR A N 1
ATOM 2293 C CA . TYR A 1 300 ? 6.772 12.906 11.962 1.00 79.44 300 TYR A CA 1
ATOM 2294 C C . TYR A 1 300 ? 5.462 12.228 11.550 1.00 79.44 300 TYR A C 1
ATOM 2296 O O . TYR A 1 300 ? 5.446 11.325 10.713 1.00 79.44 300 TYR A O 1
ATOM 2304 N N . VAL A 1 301 ? 4.353 12.694 12.119 1.00 81.00 301 VAL A N 1
ATOM 2305 C CA . VAL A 1 301 ? 3.005 12.296 11.710 1.00 81.00 301 VAL A CA 1
ATOM 2306 C C . VAL A 1 301 ? 2.376 13.485 10.994 1.00 81.00 301 VAL A C 1
ATOM 2308 O O . VAL A 1 301 ? 1.991 14.474 11.623 1.00 81.00 301 VAL A O 1
ATOM 2311 N N . SER A 1 302 ? 2.290 13.396 9.670 1.00 82.75 302 SER A N 1
ATOM 2312 C CA . SER A 1 302 ? 1.482 14.312 8.869 1.00 82.75 302 SER A CA 1
ATOM 2313 C C . SER A 1 302 ? 0.001 13.997 9.079 1.00 82.75 302 SER A C 1
ATOM 2315 O O . SER A 1 302 ? -0.393 12.832 9.103 1.00 82.75 302 SER A O 1
ATOM 2317 N N . ILE A 1 303 ? -0.826 15.028 9.243 1.00 87.69 303 ILE A N 1
ATOM 2318 C CA . ILE A 1 303 ? -2.263 14.922 9.526 1.00 87.69 303 ILE A CA 1
ATOM 2319 C C . ILE A 1 303 ? -3.047 15.914 8.660 1.00 87.69 303 ILE A C 1
ATOM 2321 O O . ILE A 1 303 ? -2.622 17.055 8.466 1.00 87.69 303 ILE A O 1
ATOM 2325 N N . GLU A 1 304 ? -4.201 15.493 8.143 1.00 83.12 304 GLU A N 1
ATOM 2326 C CA . GLU A 1 304 ? -5.099 16.365 7.377 1.00 83.12 304 GLU A CA 1
ATOM 2327 C C . GLU A 1 304 ? -5.869 17.370 8.248 1.00 83.12 304 GLU A C 1
ATOM 2329 O O . GLU A 1 304 ? -6.278 17.083 9.373 1.00 83.12 304 GLU A O 1
ATOM 2334 N N . ASP A 1 305 ? -6.167 18.535 7.673 1.00 84.00 305 ASP A N 1
ATOM 2335 C CA . ASP A 1 305 ? -6.904 19.644 8.301 1.00 84.00 305 ASP A CA 1
ATOM 2336 C C . ASP A 1 305 ? -8.373 19.364 8.683 1.00 84.00 305 ASP A C 1
ATOM 2338 O O . ASP A 1 305 ? -9.032 20.235 9.247 1.00 84.00 305 ASP A O 1
ATOM 2342 N N . GLY A 1 306 ? -8.873 18.149 8.440 1.00 84.94 306 GLY A N 1
ATOM 2343 C CA . GLY A 1 306 ? -10.153 17.667 8.966 1.00 84.94 306 GLY A CA 1
ATOM 2344 C C . GLY A 1 306 ? -10.091 17.072 10.383 1.00 84.94 306 GLY A C 1
ATOM 2345 O O . GLY A 1 306 ? -11.139 16.724 10.924 1.00 84.94 306 GLY A O 1
ATOM 2346 N N . ILE A 1 307 ? -8.905 16.927 10.988 1.00 89.31 307 ILE A N 1
ATOM 2347 C CA . ILE A 1 307 ? -8.748 16.498 12.390 1.00 89.31 307 ILE A CA 1
ATOM 2348 C C . ILE A 1 307 ? -8.662 17.735 13.297 1.00 89.31 307 ILE A C 1
ATOM 2350 O O . ILE A 1 307 ? -8.003 18.716 12.958 1.00 89.31 307 ILE A O 1
ATOM 2354 N N . SER A 1 308 ? -9.353 17.719 14.442 1.00 92.50 308 SER A N 1
ATOM 2355 C CA . SER A 1 308 ? -9.448 18.895 15.316 1.00 92.50 308 SER A CA 1
ATOM 2356 C C . SER A 1 308 ? -8.146 19.195 16.066 1.00 92.50 308 SER A C 1
ATOM 2358 O O . SER A 1 308 ? -7.409 18.288 16.461 1.00 92.50 308 SER A O 1
ATOM 2360 N N . GLU A 1 309 ? -7.894 20.481 16.332 1.00 92.88 309 GLU A N 1
ATOM 2361 C CA . GLU A 1 309 ? -6.717 20.925 17.095 1.00 92.88 309 GLU A CA 1
ATOM 2362 C C . GLU A 1 309 ? -6.669 20.301 18.505 1.00 92.88 309 GLU A C 1
ATOM 2364 O O . GLU A 1 309 ? -5.590 19.987 18.994 1.00 92.88 309 GLU A O 1
ATOM 2369 N N . ASP A 1 310 ? -7.815 20.008 19.135 1.00 94.94 310 ASP A N 1
ATOM 2370 C CA . ASP A 1 310 ? -7.874 19.281 20.417 1.00 94.94 310 ASP A CA 1
ATOM 2371 C C . ASP A 1 310 ? -7.296 17.859 20.328 1.00 94.94 310 ASP A C 1
ATOM 2373 O O . ASP A 1 310 ? -6.671 17.379 21.274 1.00 94.94 310 ASP A O 1
ATOM 2377 N N . VAL A 1 311 ? -7.513 17.161 19.209 1.00 93.94 311 VAL A N 1
ATOM 2378 C CA . VAL A 1 311 ? -6.945 15.826 18.964 1.00 93.94 311 VAL A CA 1
ATOM 2379 C C . VAL A 1 311 ? -5.462 15.938 18.627 1.00 93.94 311 VAL A C 1
ATOM 2381 O O . VAL A 1 311 ? -4.651 15.199 19.180 1.00 93.94 311 VAL A O 1
ATOM 2384 N N . ILE A 1 312 ? -5.100 16.891 17.769 1.00 93.44 312 ILE A N 1
ATOM 2385 C CA . ILE A 1 312 ? -3.715 17.176 17.380 1.00 93.44 312 ILE A CA 1
ATOM 2386 C C . ILE A 1 312 ? -2.859 17.535 18.608 1.00 93.44 312 ILE A C 1
ATOM 2388 O O . ILE A 1 312 ? -1.744 17.034 18.751 1.00 93.44 312 ILE A O 1
ATOM 2392 N N . ASN A 1 313 ? -3.381 18.349 19.528 1.00 94.19 313 ASN A N 1
ATOM 2393 C CA . ASN A 1 313 ? -2.680 18.728 20.752 1.00 94.19 313 ASN A CA 1
ATOM 2394 C C . ASN A 1 313 ? -2.574 17.558 21.737 1.00 94.19 313 ASN A C 1
ATOM 2396 O O . ASN A 1 313 ? -1.488 17.336 22.260 1.00 94.19 313 ASN A O 1
ATOM 2400 N N . LYS A 1 314 ? -3.609 16.722 21.891 1.00 95.00 314 LYS A N 1
ATOM 2401 C CA . LYS A 1 314 ? -3.510 15.476 22.678 1.00 95.00 314 LYS A CA 1
ATOM 2402 C C . LYS A 1 314 ? -2.493 14.487 22.106 1.00 95.00 314 LYS A C 1
ATOM 2404 O O . LYS A 1 314 ? -1.784 13.833 22.861 1.00 95.00 314 LYS A O 1
ATOM 2409 N N . LEU A 1 315 ? -2.357 14.401 20.782 1.00 92.81 315 LEU A N 1
ATOM 2410 C CA . LEU A 1 315 ? -1.289 13.613 20.159 1.00 92.81 315 LEU A CA 1
ATOM 2411 C C . LEU A 1 315 ? 0.103 14.201 20.462 1.00 92.81 315 LEU A C 1
ATOM 2413 O O . LEU A 1 315 ? 1.028 13.438 20.730 1.00 92.81 315 LEU A O 1
ATOM 2417 N N . ARG A 1 316 ? 0.257 15.531 20.507 1.00 93.38 316 ARG A N 1
ATOM 2418 C CA . ARG A 1 316 ? 1.505 16.188 20.951 1.00 93.38 316 ARG A CA 1
ATOM 2419 C C . ARG A 1 316 ? 1.788 15.977 22.444 1.00 93.38 316 ARG A C 1
ATOM 2421 O O . ARG A 1 316 ? 2.938 15.751 22.800 1.00 93.38 316 ARG A O 1
ATOM 2428 N N . GLU A 1 317 ? 0.767 15.990 23.302 1.00 93.81 317 GLU A N 1
ATOM 2429 C CA . GLU A 1 317 ? 0.868 15.664 24.739 1.00 93.81 317 GLU A CA 1
ATOM 2430 C C . GLU A 1 317 ? 1.319 14.212 24.962 1.00 93.81 317 GLU A C 1
ATOM 2432 O O . GLU A 1 317 ? 2.144 13.948 25.834 1.00 93.81 317 GLU A O 1
ATOM 2437 N N . LEU A 1 318 ? 0.853 13.287 24.117 1.00 91.56 318 LEU A N 1
ATOM 2438 C CA . LEU A 1 318 ? 1.337 11.904 24.041 1.00 91.56 318 LEU A CA 1
ATOM 2439 C C . LEU A 1 318 ? 2.752 11.788 23.431 1.00 91.56 318 LEU A C 1
ATOM 2441 O O . LEU A 1 318 ? 3.314 10.699 23.428 1.00 91.56 318 LEU A O 1
ATOM 2445 N N . GLY A 1 319 ? 3.354 12.868 22.924 1.00 89.38 319 GLY A N 1
ATOM 2446 C CA . GLY A 1 319 ? 4.719 12.885 22.380 1.00 89.38 319 GLY A CA 1
ATOM 2447 C C . GLY A 1 319 ? 4.846 12.664 20.867 1.00 89.38 319 GLY A C 1
ATOM 2448 O O . GLY A 1 319 ? 5.958 12.471 20.379 1.00 89.38 319 GLY A O 1
ATOM 2449 N N . HIS A 1 320 ? 3.751 12.698 20.099 1.00 87.56 320 HIS A N 1
ATOM 2450 C CA . HIS A 1 320 ? 3.802 12.576 18.635 1.00 87.56 320 HIS A CA 1
ATOM 2451 C C . HIS A 1 320 ? 4.229 13.889 17.962 1.00 87.56 320 HIS A C 1
ATOM 2453 O O . HIS A 1 320 ? 3.695 14.966 18.244 1.00 87.56 320 HIS A O 1
ATOM 2459 N N . HIS A 1 321 ? 5.144 13.801 16.994 1.00 87.88 321 HIS A N 1
ATOM 2460 C CA . HIS A 1 321 ? 5.606 14.936 16.187 1.00 87.88 321 HIS A CA 1
ATOM 2461 C C . HIS A 1 321 ? 4.591 15.287 15.077 1.00 87.88 321 HIS A C 1
ATOM 2463 O O . HIS A 1 321 ? 4.766 14.930 13.913 1.00 87.88 321 HIS A O 1
ATOM 2469 N N . VAL A 1 322 ? 3.492 15.960 15.448 1.00 89.50 322 VAL A N 1
ATOM 2470 C CA . VAL A 1 322 ? 2.338 16.206 14.555 1.00 89.50 322 VAL A CA 1
ATOM 2471 C C . VAL A 1 322 ? 2.453 17.480 13.706 1.00 89.50 322 VAL A C 1
ATOM 2473 O O . VAL A 1 322 ? 2.448 18.604 14.230 1.00 89.50 322 VAL A O 1
ATOM 2476 N N . LYS A 1 323 ? 2.414 17.288 12.383 1.00 89.38 323 LYS A N 1
ATOM 2477 C CA . LYS A 1 323 ? 2.443 18.300 11.313 1.00 89.38 323 LYS A CA 1
ATOM 2478 C C . LYS A 1 323 ? 1.096 18.324 10.578 1.00 89.38 323 LYS A C 1
ATOM 2480 O O . LYS A 1 323 ? 0.625 17.289 10.125 1.00 89.38 323 LYS A O 1
ATOM 2485 N N . VAL A 1 324 ? 0.467 19.494 10.448 1.00 91.38 324 VAL A N 1
ATOM 2486 C CA . VAL A 1 324 ? -0.833 19.630 9.758 1.00 91.38 324 VAL A CA 1
ATOM 2487 C C . VAL A 1 324 ? -0.612 20.034 8.301 1.00 91.38 324 VAL A C 1
ATOM 2489 O O . VAL A 1 324 ? 0.114 20.991 8.034 1.00 91.38 324 VAL A O 1
ATOM 2492 N N . VAL A 1 325 ? -1.254 19.334 7.367 1.00 86.44 325 VAL A N 1
ATOM 2493 C CA . VAL A 1 325 ? -1.062 19.482 5.916 1.00 86.44 325 VAL A CA 1
ATOM 2494 C C . VAL A 1 325 ? -2.370 19.904 5.241 1.00 86.44 325 VAL A C 1
ATOM 2496 O O . VAL A 1 325 ? -3.433 19.357 5.537 1.00 86.44 325 VAL A O 1
ATOM 2499 N N . LYS A 1 326 ? -2.296 20.908 4.353 1.00 88.69 326 LYS A N 1
ATOM 2500 C CA . LYS A 1 326 ? -3.463 21.644 3.822 1.00 88.69 326 LYS A CA 1
ATOM 2501 C C . LYS A 1 326 ? -3.379 21.868 2.307 1.00 88.69 326 LYS A C 1
ATOM 2503 O O . LYS A 1 326 ? -2.289 21.907 1.736 1.00 88.69 326 LYS A O 1
ATOM 2508 N N . GLY A 1 327 ? -4.529 22.050 1.653 1.00 84.81 327 GLY A N 1
ATOM 2509 C CA . GLY A 1 327 ? -4.611 22.293 0.202 1.00 84.81 327 GLY A CA 1
ATOM 2510 C C . GLY A 1 327 ? -3.973 21.176 -0.639 1.00 84.81 327 GLY A C 1
ATOM 2511 O O . GLY A 1 327 ? -3.981 20.016 -0.233 1.00 84.81 327 GLY A O 1
ATOM 2512 N N . PHE A 1 328 ? -3.374 21.517 -1.788 1.00 76.69 328 PHE A N 1
ATOM 2513 C CA . PHE A 1 328 ? -2.754 20.548 -2.713 1.00 76.69 328 PHE A CA 1
ATOM 2514 C C . PHE A 1 328 ? -1.649 19.670 -2.092 1.00 76.69 328 PHE A C 1
ATOM 2516 O O . PHE A 1 328 ? -1.384 18.577 -2.592 1.00 76.69 328 PHE A O 1
ATOM 2523 N N . GLN A 1 329 ? -1.044 20.078 -0.968 1.00 79.31 329 GLN A N 1
ATOM 2524 C CA . GLN A 1 329 ? -0.086 19.240 -0.234 1.00 79.31 329 GLN A CA 1
ATOM 2525 C C . GLN A 1 329 ? -0.735 17.976 0.361 1.00 79.31 329 GLN A C 1
ATOM 2527 O O . GLN A 1 329 ? -0.035 17.011 0.649 1.00 79.31 329 GLN A O 1
ATOM 2532 N N . ARG A 1 330 ? -2.071 17.927 0.486 1.00 77.88 330 ARG A N 1
ATOM 2533 C CA . ARG A 1 330 ? -2.819 16.727 0.905 1.00 77.88 330 ARG A CA 1
ATOM 2534 C C . ARG A 1 330 ? -2.758 15.575 -0.114 1.00 77.88 330 ARG A C 1
ATOM 2536 O O . ARG A 1 330 ? -3.171 14.464 0.199 1.00 77.88 330 ARG A O 1
ATOM 2543 N N . SER A 1 331 ? -2.168 15.798 -1.289 1.00 71.62 331 SER A N 1
ATOM 2544 C CA . SER A 1 331 ? -1.830 14.744 -2.258 1.00 71.62 331 SER A CA 1
ATOM 2545 C C . SER A 1 331 ? -0.895 13.651 -1.709 1.00 71.62 331 SER A C 1
ATOM 2547 O O . SER A 1 331 ? -0.835 12.574 -2.299 1.00 71.62 331 SER A O 1
ATOM 2549 N N . ILE A 1 332 ? -0.216 13.879 -0.574 1.00 69.94 332 ILE A N 1
ATOM 2550 C CA . ILE A 1 332 ? 0.615 12.866 0.105 1.00 69.94 332 ILE A CA 1
ATOM 2551 C C . ILE A 1 332 ? -0.188 11.758 0.807 1.00 69.94 332 ILE A C 1
ATOM 2553 O O . ILE A 1 332 ? 0.362 10.696 1.071 1.00 69.94 332 ILE A O 1
ATOM 2557 N N . PHE A 1 333 ? -1.478 11.955 1.111 1.00 74.75 333 PHE A N 1
ATOM 2558 C CA . PHE A 1 333 ? -2.280 10.991 1.890 1.00 74.75 333 PHE A CA 1
ATOM 2559 C C . PHE A 1 333 ? -2.852 9.827 1.059 1.00 74.75 333 PHE A C 1
ATOM 2561 O O . PHE A 1 333 ? -3.845 9.207 1.452 1.00 74.75 333 PHE A O 1
ATOM 2568 N N . GLY A 1 334 ? -2.242 9.532 -0.091 1.00 72.62 334 GLY A N 1
ATOM 2569 C CA . GLY A 1 334 ? -2.700 8.519 -1.039 1.00 72.62 334 GLY A CA 1
ATOM 2570 C C . GLY A 1 334 ? -3.972 8.910 -1.802 1.00 72.62 334 GLY A C 1
ATOM 2571 O O . GLY A 1 334 ? -4.593 9.942 -1.547 1.00 72.62 3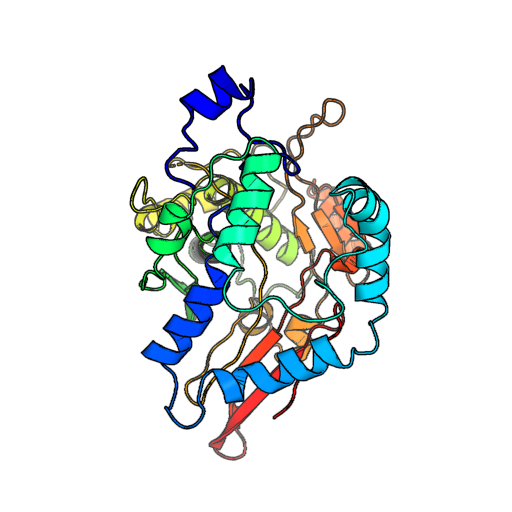34 GLY A O 1
ATOM 2572 N N . ARG A 1 335 ? -4.349 8.063 -2.765 1.00 79.31 335 ARG A N 1
ATOM 2573 C CA . ARG A 1 335 ? -5.535 8.217 -3.623 1.00 79.31 335 ARG A CA 1
ATOM 2574 C C . ARG A 1 335 ? -6.277 6.885 -3.659 1.00 79.31 335 ARG A C 1
ATOM 2576 O O . ARG A 1 335 ? -5.917 5.993 -4.422 1.00 79.31 335 ARG A O 1
ATOM 2583 N N . GLY A 1 336 ? -7.239 6.714 -2.760 1.00 76.75 336 GLY A N 1
ATOM 2584 C CA . GLY A 1 336 ? -7.947 5.444 -2.597 1.00 76.75 336 GLY A CA 1
ATOM 2585 C C . GLY A 1 336 ? -9.078 5.240 -3.611 1.00 76.75 336 GLY A C 1
ATOM 2586 O O . GLY A 1 336 ? -9.709 6.190 -4.069 1.00 76.75 336 GLY A O 1
ATOM 2587 N N . GLN A 1 337 ? -9.353 3.980 -3.933 1.00 81.25 337 GLN A N 1
ATOM 2588 C CA . GLN A 1 337 ? -10.489 3.542 -4.746 1.00 81.25 337 GLN A CA 1
ATOM 2589 C C . GLN A 1 337 ? -11.068 2.295 -4.076 1.00 81.25 337 GLN A C 1
ATOM 2591 O O . GLN A 1 337 ? -10.307 1.404 -3.706 1.00 81.25 337 GLN A O 1
ATOM 2596 N N . ILE A 1 338 ? -12.383 2.238 -3.858 1.00 82.94 338 ILE A N 1
ATOM 2597 C CA . ILE A 1 338 ? -13.031 1.115 -3.156 1.00 82.94 338 ILE A CA 1
ATOM 2598 C C . ILE A 1 338 ? -14.263 0.671 -3.939 1.00 82.94 338 ILE A C 1
ATOM 2600 O O . ILE A 1 338 ? -15.107 1.499 -4.278 1.00 82.94 338 ILE A O 1
ATOM 2604 N N . ILE A 1 339 ? -14.394 -0.642 -4.148 1.00 84.44 339 ILE A N 1
ATOM 2605 C CA . ILE A 1 339 ? -15.606 -1.298 -4.650 1.00 84.44 339 ILE A CA 1
ATOM 2606 C C . ILE A 1 339 ? -15.999 -2.405 -3.660 1.00 84.44 339 ILE A C 1
ATOM 2608 O O . ILE A 1 339 ? -15.230 -3.324 -3.384 1.00 84.44 339 ILE A O 1
ATOM 2612 N N . GLU A 1 340 ? -17.211 -2.306 -3.128 1.00 84.62 340 GLU A N 1
ATOM 2613 C CA . GLU A 1 340 ? -17.809 -3.170 -2.111 1.00 84.62 340 GLU A CA 1
ATOM 2614 C C . GLU A 1 340 ? -18.990 -3.938 -2.724 1.00 84.62 340 GLU A C 1
ATOM 2616 O O . GLU A 1 340 ? -19.952 -3.336 -3.212 1.00 84.62 340 GLU A O 1
ATOM 2621 N N . GLN A 1 341 ? -18.951 -5.272 -2.657 1.00 86.62 341 GLN A N 1
ATOM 2622 C CA . GLN A 1 341 ? -20.136 -6.102 -2.878 1.00 86.62 341 GLN A CA 1
ATOM 2623 C C . GLN A 1 341 ? -20.885 -6.267 -1.557 1.00 86.62 341 GLN A C 1
ATOM 2625 O O . GLN A 1 341 ? -20.282 -6.647 -0.555 1.00 86.62 341 GLN A O 1
ATOM 2630 N N . LYS A 1 342 ? -22.206 -6.074 -1.555 1.00 85.19 342 LYS A N 1
ATOM 2631 C CA . LYS A 1 342 ? -23.050 -6.409 -0.399 1.00 85.19 342 LYS A CA 1
ATOM 2632 C C . LYS A 1 342 ? -24.443 -6.866 -0.804 1.00 85.19 342 LYS A C 1
ATOM 2634 O O . LYS A 1 342 ? -24.831 -6.782 -1.967 1.00 85.19 342 LYS A O 1
ATOM 2639 N N . ILE A 1 343 ? -25.193 -7.363 0.171 1.00 87.69 343 ILE A N 1
ATOM 2640 C CA . ILE A 1 343 ? -26.623 -7.641 0.033 1.00 87.69 343 ILE A CA 1
ATOM 2641 C C . ILE A 1 343 ? -27.393 -6.451 0.609 1.00 87.69 343 ILE A C 1
ATOM 2643 O O . ILE A 1 343 ? -27.130 -6.044 1.741 1.00 87.69 343 ILE A O 1
ATOM 2647 N N . ASP A 1 344 ? -28.337 -5.889 -0.144 1.00 86.56 344 ASP A N 1
ATOM 2648 C CA . ASP A 1 344 ? -29.265 -4.890 0.392 1.00 86.56 344 ASP A CA 1
ATOM 2649 C C . ASP A 1 344 ? -30.248 -5.571 1.367 1.00 86.56 344 ASP A C 1
ATOM 2651 O O . ASP A 1 344 ? -31.023 -6.434 0.940 1.00 86.56 344 ASP A O 1
ATOM 2655 N N . PRO A 1 345 ? -30.281 -5.188 2.659 1.00 85.25 345 PRO A N 1
ATOM 2656 C CA . PRO A 1 345 ? -31.156 -5.814 3.648 1.00 85.25 345 PRO A CA 1
ATOM 2657 C C . PRO A 1 345 ? -32.655 -5.562 3.409 1.00 85.25 345 PRO A C 1
ATOM 2659 O O . PRO A 1 345 ? -33.475 -6.199 4.066 1.00 85.25 345 PRO A O 1
ATOM 2662 N N . LYS A 1 346 ? -33.041 -4.648 2.504 1.00 90.44 346 LYS A N 1
ATOM 2663 C CA . LYS A 1 346 ? -34.451 -4.392 2.155 1.00 90.44 346 LYS A CA 1
ATOM 2664 C C . LYS A 1 346 ? -34.971 -5.293 1.038 1.00 90.44 346 LYS A C 1
ATOM 2666 O O . LYS A 1 346 ? -36.130 -5.694 1.086 1.00 90.44 346 LYS A O 1
ATOM 2671 N N . THR A 1 347 ? -34.149 -5.577 0.029 1.00 92.25 347 THR A N 1
ATOM 2672 C CA . THR A 1 347 ? -34.545 -6.356 -1.160 1.00 92.25 347 THR A CA 1
ATOM 2673 C C . THR A 1 347 ? -33.975 -7.773 -1.188 1.00 92.25 347 THR A C 1
ATOM 2675 O O . THR A 1 347 ? -34.456 -8.604 -1.954 1.00 92.25 347 THR A O 1
ATOM 2678 N N . GLY A 1 348 ? -32.941 -8.062 -0.390 1.00 92.00 348 GLY A N 1
ATOM 2679 C CA . GLY A 1 348 ? -32.170 -9.305 -0.474 1.00 92.00 348 GLY A CA 1
ATOM 2680 C C . GLY A 1 348 ? -31.300 -9.410 -1.733 1.00 92.00 348 GLY A C 1
ATOM 2681 O O . GLY A 1 348 ? -30.693 -10.454 -1.969 1.00 92.00 348 GLY A O 1
ATOM 2682 N N . MET A 1 349 ? -31.227 -8.356 -2.554 1.00 91.75 349 MET A N 1
ATOM 2683 C CA . MET A 1 349 ? -30.459 -8.355 -3.798 1.00 91.75 349 MET A CA 1
ATOM 2684 C C . MET A 1 349 ? -28.981 -8.055 -3.544 1.00 91.75 349 MET A C 1
ATOM 2686 O O . MET A 1 349 ? -28.631 -7.246 -2.683 1.00 91.75 349 MET A O 1
ATOM 2690 N N . ARG A 1 350 ? -28.105 -8.668 -4.349 1.00 88.75 350 ARG A N 1
ATOM 2691 C CA . ARG A 1 350 ? -26.703 -8.252 -4.462 1.00 88.75 350 ARG A CA 1
ATOM 2692 C C . ARG A 1 350 ? -26.649 -6.859 -5.089 1.00 88.75 350 ARG A C 1
ATOM 2694 O O . ARG A 1 350 ? -27.200 -6.651 -6.167 1.00 88.75 350 ARG A O 1
ATOM 2701 N N . VAL A 1 351 ? -25.954 -5.942 -4.430 1.00 89.75 351 VAL A N 1
ATOM 2702 C CA . VAL A 1 351 ? -25.709 -4.574 -4.888 1.00 89.75 351 VAL A CA 1
ATOM 2703 C C . VAL A 1 351 ? -24.223 -4.244 -4.789 1.00 89.75 351 VAL A C 1
ATOM 2705 O O . VAL A 1 351 ? -23.487 -4.826 -3.987 1.00 89.75 351 VAL A O 1
ATOM 2708 N N . TRP A 1 352 ? -23.802 -3.282 -5.602 1.00 87.25 352 TRP A N 1
ATOM 2709 C CA . TRP A 1 352 ? -22.462 -2.715 -5.580 1.00 87.25 352 TRP A CA 1
ATOM 2710 C C . TRP A 1 352 ? -22.514 -1.317 -4.979 1.00 87.25 352 TRP A C 1
ATOM 2712 O O . TRP A 1 352 ? -23.394 -0.523 -5.310 1.00 87.25 352 TRP A O 1
ATOM 2722 N N . ALA A 1 353 ? -21.571 -1.016 -4.095 1.00 87.69 353 ALA A N 1
ATOM 2723 C CA . ALA A 1 353 ? -21.292 0.337 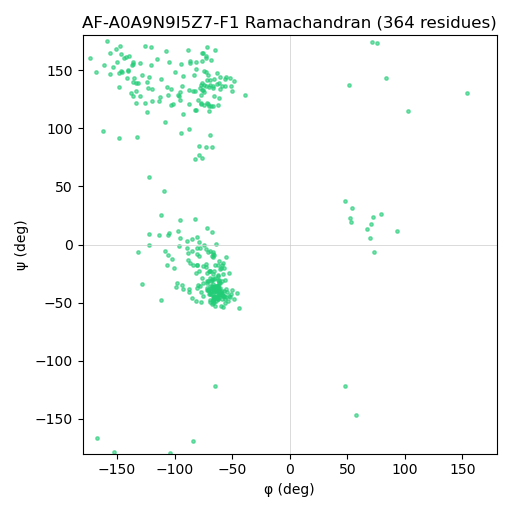-3.644 1.00 87.69 353 ALA A CA 1
ATOM 2724 C C . ALA A 1 353 ? -19.816 0.628 -3.909 1.00 87.69 353 ALA A C 1
ATOM 2726 O O . ALA A 1 353 ? -18.967 -0.236 -3.717 1.00 87.69 353 ALA A O 1
ATOM 2727 N N . ALA A 1 354 ? -19.499 1.835 -4.354 1.00 87.50 354 ALA A N 1
ATOM 2728 C CA . ALA A 1 354 ? -18.129 2.217 -4.656 1.00 87.50 354 ALA A CA 1
ATOM 2729 C C . ALA A 1 354 ? -17.883 3.680 -4.288 1.00 87.50 354 ALA A C 1
ATOM 2731 O O . ALA A 1 354 ? -18.829 4.451 -4.117 1.00 87.50 354 ALA A O 1
ATOM 2732 N N . GLY A 1 355 ? -16.613 4.039 -4.131 1.00 86.94 355 GLY A N 1
ATOM 2733 C CA . GLY A 1 355 ? -16.180 5.398 -3.833 1.00 86.94 355 GLY A CA 1
ATOM 2734 C C . GLY A 1 355 ? -14.832 5.709 -4.473 1.00 86.94 355 GLY A C 1
ATOM 2735 O O . GLY A 1 355 ? -13.995 4.815 -4.615 1.00 86.94 355 GLY A O 1
ATOM 2736 N N . SER A 1 356 ? -14.639 6.982 -4.820 1.00 86.44 356 SER A N 1
ATOM 2737 C CA . SER A 1 356 ? -13.396 7.535 -5.367 1.00 86.44 356 SER A CA 1
ATOM 2738 C C . SER A 1 356 ? -12.916 8.681 -4.488 1.00 86.44 356 SER A C 1
ATOM 2740 O O . SER A 1 356 ? -13.693 9.543 -4.079 1.00 86.44 356 SER A O 1
ATOM 2742 N N . ASP A 1 357 ? -11.626 8.694 -4.186 1.00 83.69 357 ASP A N 1
ATOM 2743 C CA . ASP A 1 357 ? -11.005 9.679 -3.309 1.00 83.69 357 ASP A CA 1
ATOM 2744 C C . ASP A 1 357 ? -10.892 11.066 -3.956 1.00 83.69 357 ASP A C 1
ATOM 2746 O O . ASP A 1 357 ? -10.208 11.231 -4.963 1.00 83.69 357 ASP A O 1
ATOM 2750 N N . PHE A 1 358 ? -11.488 12.085 -3.330 1.00 84.19 358 PHE A N 1
ATOM 2751 C CA . PHE A 1 358 ? -11.453 13.472 -3.813 1.00 84.19 358 PHE A CA 1
ATOM 2752 C C . PHE A 1 358 ? -10.051 14.118 -3.804 1.00 84.19 358 PHE A C 1
ATOM 2754 O O . PHE A 1 358 ? -9.880 15.225 -4.314 1.00 84.19 358 PHE A O 1
ATOM 2761 N N . ARG A 1 359 ? -9.038 13.467 -3.211 1.00 78.31 359 ARG A N 1
ATOM 2762 C CA . ARG A 1 359 ? -7.634 13.938 -3.166 1.00 78.31 359 ARG A CA 1
ATOM 2763 C C . ARG A 1 359 ? -6.869 13.713 -4.479 1.00 78.31 359 ARG A C 1
ATOM 2765 O O . ARG A 1 359 ? -5.696 14.083 -4.584 1.00 78.31 359 ARG A O 1
ATOM 2772 N N . GLY A 1 360 ? -7.501 13.089 -5.469 1.00 74.81 360 GLY A N 1
ATOM 2773 C CA . GLY A 1 360 ? -6.992 12.942 -6.827 1.00 74.81 360 GLY A CA 1
ATOM 2774 C C . GLY A 1 360 ? -8.117 13.061 -7.849 1.00 74.81 360 GLY A C 1
ATOM 2775 O O . GLY A 1 360 ? -9.286 12.881 -7.518 1.00 74.81 360 GLY A O 1
ATOM 2776 N N . ASP A 1 361 ? -7.760 13.333 -9.100 1.00 78.25 361 ASP A N 1
ATOM 2777 C CA . ASP A 1 361 ? -8.716 13.262 -10.201 1.00 78.25 361 ASP A CA 1
ATOM 2778 C C . ASP A 1 361 ? -9.079 11.790 -10.458 1.00 78.25 361 ASP A C 1
ATOM 2780 O O . ASP A 1 361 ? -8.226 10.978 -10.821 1.00 78.25 361 ASP A O 1
ATOM 2784 N N . GLY A 1 362 ? -10.342 11.431 -10.236 1.00 81.88 362 GLY A N 1
ATOM 2785 C CA . GLY A 1 362 ? -10.852 10.067 -10.377 1.00 81.88 362 GLY A CA 1
ATOM 2786 C C . GLY A 1 362 ? -12.369 10.024 -10.213 1.00 81.88 362 GLY A C 1
ATOM 2787 O O . GLY A 1 362 ? -12.967 10.957 -9.675 1.00 81.88 362 GLY A O 1
ATOM 2788 N N . HIS A 1 363 ? -13.011 8.956 -10.690 1.00 85.50 363 HIS A N 1
ATOM 2789 C CA . HIS A 1 363 ? -14.460 8.792 -10.574 1.00 85.50 363 HIS A CA 1
ATOM 2790 C C . HIS A 1 363 ? -14.876 7.328 -10.402 1.00 85.50 363 HIS A C 1
ATOM 2792 O O . HIS A 1 363 ? -14.126 6.404 -10.704 1.00 85.50 363 HIS A O 1
ATOM 2798 N N . VAL A 1 364 ? -16.120 7.145 -9.962 1.00 82.06 364 VAL A N 1
ATOM 2799 C CA . VAL A 1 364 ? -16.840 5.867 -9.971 1.00 82.06 364 VAL A CA 1
ATOM 2800 C C . VAL A 1 364 ? -17.788 5.836 -11.173 1.00 82.06 364 VAL A C 1
ATOM 2802 O O . VAL A 1 364 ? -18.317 6.874 -11.579 1.00 82.06 364 VAL A O 1
ATOM 2805 N N . ILE A 1 365 ? -18.020 4.653 -11.737 1.00 84.19 365 ILE A N 1
ATOM 2806 C CA . ILE A 1 365 ? -19.100 4.363 -12.690 1.00 84.19 365 ILE A CA 1
ATOM 2807 C C . ILE A 1 365 ? -19.583 2.921 -12.468 1.00 84.19 365 ILE A C 1
ATOM 2809 O O .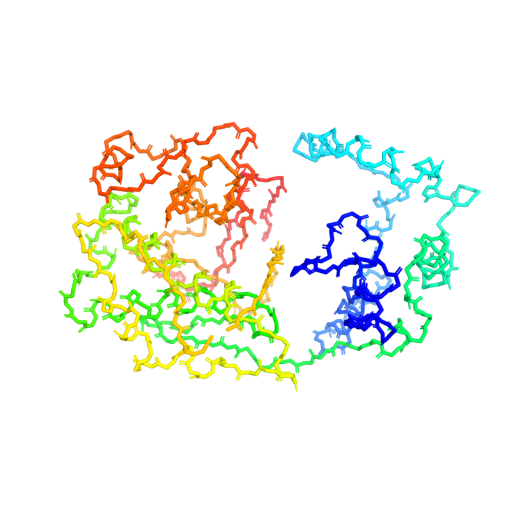 ILE A 1 365 ? -18.794 2.072 -12.052 1.00 84.19 365 ILE A O 1
ATOM 2813 N N . GLY A 1 366 ? -20.872 2.664 -12.703 1.00 76.94 366 GLY A N 1
ATOM 2814 C CA . GLY A 1 366 ? -21.550 1.377 -12.511 1.00 76.94 366 GLY A CA 1
ATOM 2815 C C . GLY A 1 366 ? -23.011 1.442 -12.943 1.00 76.94 366 GLY A C 1
ATOM 2816 O O . GLY A 1 366 ? -23.446 2.554 -13.321 1.00 76.94 366 GLY A O 1
#

InterPro domains:
  IPR029055 Nucleophile aminohydrolases, N-terminal [SSF56235] (2-366)
  IPR043137 Gamma-glutamyltranspeptidase, small subunit, C-terminal domain [G3DSA:3.60.20.40] (263-366)
  IPR043138 Gamma-glutamyltranspeptidase, large subunit [G3DSA:1.10.246.130] (135-262)
  IPR052896 Gamma-glutamyltransferase-like enzyme [PTHR43881] (104-262)

Secondary structure (DSSP, 8-state):
--TT--HHHHHHTS---SSS--TTSGGGPPP-THHHHHHHHHHHH--SSS-HHHHHHHHHHHHHH--PPPHHHHHHHHHTHHHHHHH-TTTT-SSBTTBPPPS-HHHHHHHHHHHTT----HHHHHS--PPP-PPEEEEETTEEEEEPPTTSTTHHHHHHHHHHHHHHHTTSS--TTTSPTT-HHHHHHHHHHHHHHHHHHTTS---TTT---HHHHT-HHHHHHHHTT--TTS--S--PPPSS-------------TT-----HHHHHH---HHHHHHS--EEE------SS---SS--EEEETTS-HHHHHHHHHTT--EEEE-GGGGGGG---EEEEEEE-TTT--EEEEEEE-TTSS-----

Nearest PDB structures (foldseek):
  3a75-assembly2_C  TM=7.904E-01  e=1.776E-10  Bacillus subtilis
  4ott-assembly1_A  TM=8.297E-01  e=5.023E-09  Bacillus licheniformis
  2v36-assembly1_A  TM=7.818E-01  e=2.904E-09  Bacillus subtilis
  5y9b-assembly1_A  TM=7.750E-01  e=3.616E-09  Bacillus licheniformis
  7d9w-assembly1_A  TM=8.165E-01  e=1.677E-08  Pseudomonas nitroreducens

Sequence (366 aa):
SPANLTLEYVRNDLGIDENHIPLLNINSATVPGAAAGWVDTINWFGSGNLKLAEILQPAIDLAENGYPVSEISAWIWKVGESDLLNASTNGCDMLIDGRAPKCRIAQAIVETVQSKGGVMSLDDLASHTSTRVDPISINYKDVTIWECPPNGQGITALIALGIIKSLQESGKIRDLSEMTHNSAEYLHVVIESLRLAFADSTYYVADPDFYDMTKKLLSKDYLSKRAQLFDPTKANVNIDKGSPVNSSDTVYFTVVDEKGNALLLNLLHHSCNPQTALDSPRILIEPHITSLIDKSSISYVSIEDGISEDVINKLRELGHHVKVVKGFQRSIFGRGQIIEQKIDPKTGMRVWAAGSDFRGDGHVIG

Organism: NCBI:txid60492

pLDDT: mean 77.31, std 16.34, range [30.69, 96.62]

Solvent-accessible surface area (backbone atoms only — not comparable to full-atom values): 22029 Å² total; per-residue (Å²): 116,33,87,67,69,39,77,62,46,41,35,71,75,68,62,46,82,59,101,61,74,59,82,89,44,62,74,57,63,61,70,80,53,67,67,52,42,52,53,49,47,45,76,74,71,49,87,72,86,66,53,72,66,70,70,45,41,66,60,49,51,43,67,77,71,53,74,90,79,47,72,69,57,51,50,52,51,60,71,44,42,67,57,51,61,70,70,40,98,56,69,87,55,89,44,60,97,86,37,81,79,78,95,42,63,67,56,54,50,27,52,56,38,41,76,69,78,16,66,51,45,64,63,50,61,71,70,59,76,78,79,90,76,76,70,37,74,43,82,52,94,97,44,74,51,75,32,54,43,54,51,41,52,46,52,30,57,50,34,18,51,42,19,52,52,35,26,37,77,66,63,76,40,72,60,73,54,80,39,58,85,82,31,42,69,45,44,50,54,53,50,52,27,42,52,53,14,41,31,34,25,54,24,37,22,32,55,47,96,84,47,72,53,65,78,54,58,72,26,67,74,46,20,45,55,56,34,63,70,64,53,97,78,39,59,68,62,78,75,66,58,61,89,88,78,43,50,65,88,92,90,83,87,79,86,72,67,102,81,56,75,58,91,57,69,46,40,81,42,67,70,37,53,49,41,59,43,50,67,49,69,53,71,40,79,44,77,76,73,78,48,102,80,52,80,72,63,58,50,41,32,41,30,35,77,77,55,54,68,72,32,54,49,47,34,41,74,26,62,42,50,72,41,80,38,60,73,80,65,43,53,75,70,56,61,55,64,37,48,40,68,46,67,39,91,88,77,71,42,82,44,80,47,60,21,50,23,87,64,40,97,70,75,78,88,132

Radius of gyration: 23.06 Å; Cα contacts (8 Å, |Δi|>4): 450; chains: 1; bounding box: 68×39×65 Å

Mean predicted aligned error: 9.48 Å